Protein AF-A0A538HKW1-F1 (afdb_monomer_lite)

Foldseek 3Di:
DDPPDDPPPLQPPLDAQEFEFWQAFFAAPVRHGPDDGHGAQPTAWFDNSHAFYEHFFHQWQRDDPVRNRSFDKDWDDPPDDAPAKDWDPPDDPVDDITIIHGGGDSVRRVVVLVVLLVLLLVQPFCPVDDDPHSDDSVVSSVLQLQLAAFAAFHNDWDQTPPRRGSQQRGHDDVVSGRDGWDDGRCAIGRGGRHYGDNVCSNVVNGHD

Sequence (208 aa):
MNNACVVIPVEVAGVIGVTATGNTRQTDSNGNPIGGYLKSFYSNVGVGVTQVTAPGGDSIFGRTAEAPNGRVLSTWPPNMPCTRSVQEPVSDPNEPTAVYCYLQGTSMASPHAAGVAALIVSMFGNANSPQNGKMRPDQVKAYMTQTADPQPCPTFFPVGFGGSVYTTIGSGTESGTFAQCQGGPGYNSWYGDGQVDAFNAVTHTAGH

pLDDT: mean 83.59, std 14.37, range [36.06, 97.62]

Radius of gyration: 18.4 Å; chains: 1; bounding box: 54×36×54 Å

Secondary structure (DSSP, 8-state):
----S--TTTTSTT---EEEEEEEEEE-TTS-EEEEEEEPTT----TTT--EEEE---SSS---SS-TT-SEEEEE-TTS--TTEEEPP---TTSPPPEEEEE-SHHHHHHHHHHHHHHHHHHH--TTS-SSSSS-HHHHHHHHHHSSB--PPPS---EEGGGEEHHHHSS--TTSS-----EETTEETTTBT-B--HHHHHHTPPP-

Structure (mmCIF, N/CA/C/O backbone):
data_AF-A0A538HKW1-F1
#
_entry.id   AF-A0A538HKW1-F1
#
loop_
_atom_site.group_PDB
_atom_site.id
_atom_site.type_symbol
_atom_site.label_atom_id
_atom_site.label_alt_id
_atom_site.label_comp_id
_atom_site.label_asym_id
_atom_site.label_entity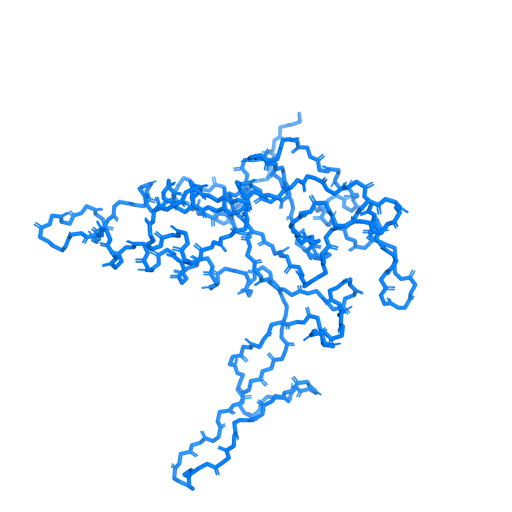_id
_atom_site.label_seq_id
_atom_site.pdbx_PDB_ins_code
_atom_site.Cartn_x
_atom_site.Cartn_y
_atom_site.Cartn_z
_atom_site.occupancy
_atom_site.B_iso_or_equiv
_atom_site.auth_seq_id
_atom_site.auth_comp_id
_atom_site.auth_asym_id
_atom_site.auth_atom_id
_atom_site.pdbx_PDB_model_num
ATOM 1 N N . MET A 1 1 ? -23.680 -9.589 -12.907 1.00 37.94 1 MET A N 1
ATOM 2 C CA . MET A 1 1 ? -22.680 -10.673 -12.964 1.00 37.94 1 MET A CA 1
ATOM 3 C C . MET A 1 1 ? -22.580 -11.228 -11.561 1.00 37.94 1 MET A C 1
ATOM 5 O O . MET A 1 1 ? -22.252 -10.475 -10.655 1.00 37.94 1 MET A O 1
ATOM 9 N N . ASN A 1 2 ? -22.998 -12.473 -11.364 1.00 38.94 2 ASN A N 1
ATOM 10 C CA . ASN A 1 2 ? -23.048 -13.087 -10.041 1.00 38.94 2 ASN A CA 1
ATOM 11 C C . ASN A 1 2 ? -21.647 -13.626 -9.737 1.00 38.94 2 ASN A C 1
ATOM 13 O O . ASN A 1 2 ? -21.122 -14.402 -10.535 1.00 38.94 2 ASN A O 1
ATOM 17 N N . ASN A 1 3 ? -21.032 -13.161 -8.647 1.00 42.62 3 ASN A N 1
ATOM 18 C CA . ASN A 1 3 ? -19.682 -13.553 -8.247 1.00 42.62 3 ASN A CA 1
ATOM 19 C C . ASN A 1 3 ? -19.702 -15.037 -7.831 1.00 42.62 3 ASN A C 1
ATOM 21 O O . ASN A 1 3 ? -20.116 -15.370 -6.725 1.00 42.62 3 ASN A O 1
ATOM 25 N N . ALA A 1 4 ? -19.372 -15.939 -8.761 1.00 49.94 4 ALA A N 1
ATOM 26 C CA . ALA A 1 4 ? -19.461 -17.391 -8.571 1.00 49.94 4 ALA A CA 1
ATOM 27 C C . ALA A 1 4 ? -18.215 -17.994 -7.894 1.00 49.94 4 ALA A C 1
ATOM 29 O O . ALA A 1 4 ? -18.177 -19.198 -7.639 1.00 49.94 4 ALA A O 1
ATOM 30 N N . CYS A 1 5 ? -17.216 -17.167 -7.575 1.00 53.28 5 CYS A N 1
ATOM 31 C CA . CYS A 1 5 ? -16.027 -17.563 -6.833 1.00 53.28 5 CYS A CA 1
ATOM 32 C C . CYS A 1 5 ? -15.808 -16.584 -5.680 1.00 53.28 5 CYS A C 1
ATOM 34 O O . CYS A 1 5 ? -15.524 -15.414 -5.906 1.00 53.28 5 CYS A O 1
ATOM 36 N N . VAL A 1 6 ? -15.955 -17.081 -4.452 1.00 41.84 6 VAL A N 1
ATOM 37 C CA . VAL A 1 6 ? -15.651 -16.323 -3.237 1.00 41.84 6 VAL A CA 1
ATOM 38 C C . VAL A 1 6 ? -14.137 -16.309 -3.033 1.00 41.84 6 VAL A C 1
ATOM 40 O O . VAL A 1 6 ? -13.529 -17.372 -2.887 1.00 41.84 6 VAL A O 1
ATOM 43 N N . VAL A 1 7 ? -13.517 -15.130 -2.995 1.00 48.12 7 VAL A N 1
ATOM 44 C CA . VAL A 1 7 ? -12.084 -14.979 -2.694 1.00 48.12 7 VAL A CA 1
ATOM 45 C C . VAL A 1 7 ? -11.885 -14.944 -1.174 1.00 48.12 7 VAL A C 1
ATOM 47 O O . VAL A 1 7 ? -11.858 -13.896 -0.530 1.00 48.12 7 VAL A O 1
ATOM 50 N N . ILE A 1 8 ? -11.742 -16.123 -0.569 1.00 36.06 8 ILE A N 1
ATOM 51 C CA . ILE A 1 8 ? -11.331 -16.277 0.836 1.00 36.06 8 ILE A CA 1
ATOM 52 C C . ILE A 1 8 ? -9.820 -15.959 0.943 1.00 36.06 8 ILE A C 1
ATOM 54 O O . ILE A 1 8 ? -9.053 -16.476 0.131 1.00 36.06 8 ILE A O 1
ATOM 58 N N . PRO A 1 9 ? -9.341 -15.169 1.930 1.00 49.41 9 PRO A N 1
ATOM 59 C CA . PRO A 1 9 ? -10.071 -14.621 3.077 1.00 49.41 9 PRO A CA 1
ATOM 60 C C . PRO A 1 9 ? -10.628 -13.199 2.886 1.00 49.41 9 PRO A C 1
ATOM 62 O O . PRO A 1 9 ? -11.392 -12.752 3.733 1.00 49.41 9 PRO A O 1
ATOM 65 N N . VAL A 1 10 ? -10.274 -12.477 1.819 1.00 49.47 10 VAL A N 1
ATOM 66 C CA . VAL A 1 10 ? -10.574 -11.033 1.676 1.00 49.47 10 VAL A CA 1
ATOM 67 C C . VAL A 1 10 ? -12.062 -10.696 1.510 1.00 49.47 10 VAL A C 1
ATOM 69 O O . VAL A 1 10 ? -12.450 -9.553 1.729 1.00 49.47 10 VAL A O 1
ATOM 72 N N . GLU A 1 11 ? -12.904 -11.682 1.194 1.00 44.50 11 GLU A N 1
ATOM 73 C CA . GLU A 1 11 ? -14.366 -11.539 1.109 1.00 44.50 11 GLU A CA 1
ATOM 74 C C . GLU A 1 11 ? -15.119 -11.999 2.377 1.00 44.50 11 GLU A C 1
ATOM 76 O O . GLU A 1 11 ? -16.348 -11.938 2.429 1.00 44.50 11 GLU A O 1
ATOM 81 N N . VAL A 1 12 ? -14.409 -12.448 3.422 1.00 53.78 12 VAL A N 1
ATOM 82 C CA . VAL A 1 12 ? -15.015 -12.842 4.706 1.00 53.78 12 VAL A CA 1
ATOM 83 C C . VAL A 1 12 ? -15.216 -11.613 5.595 1.00 53.78 12 VAL A C 1
ATOM 85 O O . VAL A 1 12 ? -14.332 -10.765 5.732 1.00 53.78 12 VAL A O 1
ATOM 88 N N . ALA A 1 13 ? -16.376 -11.527 6.253 1.00 53.75 13 ALA A N 1
ATOM 89 C CA . ALA A 1 13 ? -16.639 -10.488 7.245 1.00 53.75 13 ALA A CA 1
ATOM 90 C C . ALA A 1 13 ? -15.555 -10.491 8.342 1.00 53.75 13 ALA A C 1
ATOM 92 O O . ALA A 1 13 ? -15.269 -11.526 8.941 1.00 53.75 13 ALA A O 1
ATOM 93 N N . GLY A 1 14 ? -14.952 -9.327 8.599 1.00 63.16 14 GLY A N 1
ATOM 94 C CA . GLY A 1 14 ? -13.865 -9.162 9.572 1.00 63.16 14 GLY A CA 1
ATOM 95 C C . GLY A 1 14 ? -12.449 -9.170 8.982 1.00 63.16 14 GLY A C 1
ATOM 96 O O . GLY A 1 14 ? -11.495 -8.977 9.732 1.00 63.16 14 GLY A O 1
ATOM 97 N N . VAL A 1 15 ? -12.293 -9.335 7.663 1.00 81.19 15 VAL A N 1
ATOM 98 C CA . VAL A 1 15 ? -10.998 -9.204 6.977 1.00 81.19 15 VAL A CA 1
ATOM 99 C C . VAL A 1 15 ? -10.856 -7.815 6.351 1.00 81.19 15 VAL A C 1
ATOM 101 O O . VAL A 1 15 ? -11.817 -7.227 5.852 1.00 81.19 15 VAL A O 1
ATOM 104 N N . ILE A 1 16 ? -9.638 -7.276 6.411 1.00 86.31 16 ILE A N 1
ATOM 105 C CA . ILE A 1 16 ? -9.236 -6.071 5.686 1.00 86.31 16 ILE A CA 1
ATOM 106 C C . ILE A 1 16 ? -8.445 -6.538 4.462 1.00 86.31 16 ILE A C 1
ATOM 108 O O . ILE A 1 16 ? -7.325 -7.028 4.580 1.00 86.31 16 ILE A O 1
ATOM 112 N N . GLY A 1 17 ? -9.054 -6.425 3.292 1.00 89.56 17 GLY A N 1
ATOM 113 C CA . GLY A 1 17 ? -8.440 -6.610 1.991 1.00 89.56 17 GLY A CA 1
ATOM 114 C C . GLY A 1 17 ? -7.493 -5.459 1.677 1.00 89.56 17 GLY A C 1
ATOM 115 O O . GLY A 1 17 ? -7.894 -4.292 1.608 1.00 89.56 17 GLY A O 1
ATOM 116 N N . VAL A 1 18 ? -6.224 -5.820 1.496 1.00 92.44 18 VAL A N 1
ATOM 117 C CA . VAL A 1 18 ? -5.120 -4.893 1.256 1.00 92.44 18 VAL A CA 1
ATOM 118 C C . VAL A 1 18 ? -4.601 -5.100 -0.154 1.00 92.44 18 VAL A C 1
ATOM 120 O O . VAL A 1 18 ? -4.220 -6.205 -0.546 1.00 92.44 18 VAL A O 1
ATOM 123 N N . THR A 1 19 ? -4.560 -4.015 -0.911 1.00 92.88 19 THR A N 1
ATOM 124 C CA . THR A 1 19 ? -3.924 -3.995 -2.225 1.00 92.88 19 THR A CA 1
ATOM 125 C C . THR A 1 19 ? -2.538 -3.362 -2.177 1.00 92.88 19 THR A C 1
ATOM 127 O O . THR A 1 19 ? -2.152 -2.778 -1.166 1.00 92.88 19 THR A O 1
ATOM 130 N N . ALA A 1 20 ? -1.758 -3.530 -3.248 1.00 93.44 20 ALA A N 1
ATOM 131 C CA . ALA A 1 20 ? -0.387 -3.036 -3.307 1.00 93.44 20 ALA A CA 1
ATOM 132 C C . ALA A 1 20 ? -0.233 -1.819 -4.228 1.00 93.44 20 ALA A C 1
ATOM 134 O O . ALA A 1 20 ? -0.715 -1.823 -5.365 1.00 93.44 20 ALA A O 1
ATOM 135 N N . THR A 1 21 ? 0.516 -0.826 -3.748 1.00 93.94 21 THR A N 1
ATOM 136 C CA . THR A 1 21 ? 1.059 0.299 -4.524 1.00 93.94 21 THR A CA 1
ATOM 137 C C . THR A 1 21 ? 2.572 0.184 -4.717 1.00 93.94 21 THR A C 1
ATOM 139 O O . THR A 1 21 ? 3.293 -0.397 -3.894 1.00 93.94 21 THR A O 1
ATOM 142 N N . GLY A 1 22 ? 3.054 0.742 -5.830 1.00 92.50 22 GLY A N 1
ATOM 143 C CA . GLY A 1 22 ? 4.472 0.993 -6.081 1.00 92.50 22 GLY A CA 1
ATOM 144 C C . GLY A 1 22 ? 4.911 2.373 -5.579 1.00 92.50 22 GLY A C 1
ATOM 145 O O . GLY A 1 22 ? 4.139 3.091 -4.954 1.00 92.50 22 GLY A O 1
ATOM 146 N N . ASN A 1 23 ? 6.153 2.762 -5.882 1.00 92.06 23 ASN A N 1
ATOM 147 C CA . ASN A 1 23 ? 6.704 4.065 -5.475 1.00 92.06 23 ASN A CA 1
ATOM 148 C C . ASN A 1 23 ? 6.399 5.211 -6.460 1.00 92.06 23 ASN A C 1
ATOM 150 O O . ASN A 1 23 ? 6.638 6.379 -6.165 1.00 92.06 23 ASN A O 1
ATOM 154 N N . THR A 1 24 ? 5.895 4.902 -7.653 1.00 90.94 24 THR A N 1
ATOM 155 C CA . THR A 1 24 ? 5.669 5.918 -8.687 1.00 90.94 24 THR A CA 1
ATOM 156 C C . THR A 1 24 ? 4.408 6.708 -8.399 1.00 90.94 24 THR A C 1
ATOM 158 O O . THR A 1 24 ? 3.331 6.131 -8.250 1.00 90.94 24 THR A O 1
ATOM 161 N N . ARG A 1 25 ? 4.541 8.034 -8.344 1.00 92.06 25 ARG A N 1
ATOM 162 C CA . ARG A 1 25 ? 3.410 8.950 -8.174 1.00 92.06 25 ARG A CA 1
ATOM 163 C C . ARG A 1 25 ? 2.516 8.946 -9.406 1.00 92.06 25 ARG A C 1
ATOM 165 O O . ARG A 1 25 ? 3.008 8.874 -10.531 1.00 92.06 25 ARG A O 1
ATOM 172 N N . GLN A 1 26 ? 1.210 9.048 -9.185 1.00 91.38 26 GLN A N 1
ATOM 173 C CA . GLN A 1 26 ? 0.273 9.232 -10.287 1.00 91.38 26 GLN A CA 1
ATOM 174 C C . GLN A 1 26 ? 0.423 10.638 -10.873 1.00 91.38 26 GLN A C 1
ATOM 176 O O . GLN A 1 26 ? 0.576 11.612 -10.128 1.00 91.38 26 GLN A O 1
ATOM 181 N N . THR A 1 27 ? 0.336 10.745 -12.196 1.00 90.94 27 THR A N 1
ATOM 182 C CA . THR A 1 27 ? 0.359 12.023 -12.911 1.00 90.94 27 THR A CA 1
ATOM 183 C C . THR A 1 27 ? -0.834 12.148 -13.850 1.00 90.94 27 THR A C 1
ATOM 185 O O . THR A 1 27 ? -1.468 11.149 -14.179 1.00 90.94 27 THR A O 1
ATOM 188 N N . ASP A 1 28 ? -1.125 13.363 -14.305 1.00 89.12 28 ASP A N 1
ATOM 189 C CA . ASP A 1 28 ? -1.949 13.601 -15.488 1.00 89.12 28 ASP A CA 1
ATOM 190 C C . ASP A 1 28 ? -1.139 13.352 -16.781 1.00 89.12 28 ASP A C 1
ATOM 192 O O . ASP A 1 28 ? 0.042 12.981 -16.746 1.00 89.12 28 ASP A O 1
ATOM 196 N N . SER A 1 29 ? -1.764 13.575 -17.942 1.00 86.00 29 SER A N 1
ATOM 197 C CA . SER A 1 29 ? -1.122 13.435 -19.258 1.00 86.00 29 SER A CA 1
ATOM 198 C C . SER A 1 29 ? 0.027 14.416 -19.512 1.00 86.00 29 SER A C 1
ATOM 200 O O . SER A 1 29 ? 0.787 14.227 -20.458 1.00 86.00 29 SER A O 1
ATOM 202 N N . ASN A 1 30 ? 0.142 15.470 -18.704 1.00 86.81 30 ASN A N 1
ATOM 203 C CA . ASN A 1 30 ? 1.179 16.493 -18.801 1.00 86.81 30 ASN A CA 1
ATOM 204 C C . ASN A 1 30 ? 2.319 16.248 -17.796 1.00 86.81 30 ASN A C 1
ATOM 206 O O . ASN A 1 30 ? 3.271 17.024 -17.754 1.00 86.81 30 ASN A O 1
ATOM 210 N N . GLY A 1 31 ? 2.233 15.182 -16.993 1.00 86.06 31 GLY A N 1
ATOM 211 C CA . GLY A 1 31 ? 3.215 14.849 -15.965 1.00 86.06 31 GLY A CA 1
ATOM 212 C C . GLY A 1 31 ? 3.004 15.568 -14.629 1.00 86.06 31 GLY A C 1
ATOM 213 O O . GLY A 1 31 ? 3.857 15.450 -13.750 1.00 86.06 31 GLY A O 1
ATOM 214 N N . ASN A 1 32 ? 1.891 16.283 -14.431 1.00 90.56 32 ASN A N 1
ATOM 215 C CA . ASN A 1 32 ? 1.600 16.916 -13.144 1.00 90.56 32 ASN A CA 1
ATOM 216 C C . ASN A 1 32 ? 1.105 15.869 -12.140 1.00 90.56 32 ASN A C 1
ATOM 218 O O . ASN A 1 32 ? 0.224 15.085 -12.497 1.00 90.56 32 ASN A O 1
ATOM 222 N N . PRO A 1 33 ? 1.596 15.849 -10.888 1.00 90.12 33 PRO A N 1
ATOM 223 C CA . PRO A 1 33 ? 1.102 14.924 -9.874 1.00 90.12 33 PRO A CA 1
ATOM 224 C C . PRO A 1 33 ? -0.391 15.128 -9.588 1.00 90.12 33 PRO A C 1
ATOM 226 O O . PRO A 1 33 ? -0.818 16.251 -9.329 1.00 90.12 33 PRO A O 1
ATOM 229 N N . ILE A 1 34 ? -1.168 14.042 -9.573 1.00 88.81 34 ILE A N 1
ATOM 230 C CA . ILE A 1 34 ? -2.618 14.075 -9.275 1.00 88.81 34 ILE A CA 1
ATOM 231 C C . ILE A 1 34 ? -2.973 13.479 -7.906 1.00 88.81 34 ILE A C 1
ATOM 233 O O . ILE A 1 34 ? -4.145 13.364 -7.565 1.00 88.81 34 ILE A O 1
ATOM 237 N N . GLY A 1 35 ? -1.958 13.130 -7.114 1.00 86.31 35 GLY A N 1
ATOM 238 C CA . GLY A 1 35 ? -2.115 12.514 -5.798 1.00 86.31 35 GLY A CA 1
ATOM 239 C C . GLY A 1 35 ? -1.953 10.994 -5.830 1.00 86.31 35 GLY A C 1
ATOM 240 O O . GLY A 1 35 ? -2.194 10.335 -6.839 1.00 86.31 35 GLY A O 1
ATOM 241 N N . GLY A 1 36 ? -1.501 10.441 -4.707 1.00 90.38 36 GLY A N 1
ATOM 242 C CA . GLY A 1 36 ? -1.315 9.003 -4.542 1.00 90.38 36 GLY A CA 1
ATOM 243 C C . GLY A 1 36 ? -0.207 8.371 -5.394 1.00 90.38 36 GLY A C 1
ATOM 244 O O . GLY A 1 36 ? 0.648 9.038 -5.989 1.00 90.38 36 GLY A O 1
ATOM 245 N N . TYR A 1 37 ? -0.237 7.040 -5.431 1.00 92.62 37 TYR A N 1
ATOM 246 C CA . TYR A 1 37 ? 0.757 6.191 -6.077 1.00 92.62 37 TYR A CA 1
ATOM 247 C C . TYR A 1 37 ? 0.093 5.239 -7.072 1.00 92.62 37 TYR A C 1
ATOM 249 O O . TYR A 1 37 ? -1.063 4.834 -6.926 1.00 92.62 37 TYR A O 1
ATOM 257 N N . LEU A 1 38 ? 0.822 4.866 -8.119 1.00 90.88 38 LEU A N 1
ATOM 258 C CA . LEU A 1 38 ? 0.350 3.860 -9.056 1.00 90.88 38 LEU A CA 1
ATOM 259 C C . LEU A 1 38 ? 0.236 2.514 -8.347 1.00 90.88 38 LEU A C 1
ATOM 261 O O . LEU A 1 38 ? 1.124 2.082 -7.604 1.00 90.88 38 LEU A O 1
ATOM 265 N N . LYS A 1 39 ? -0.879 1.840 -8.608 1.00 90.31 39 LYS A N 1
ATOM 266 C CA . LYS A 1 39 ? -1.104 0.476 -8.155 1.00 90.31 39 LYS A CA 1
ATOM 267 C C . LYS A 1 39 ? -0.022 -0.441 -8.733 1.00 90.31 39 LYS A C 1
ATOM 269 O O . LYS A 1 39 ? 0.432 -0.240 -9.861 1.00 90.31 39 LYS A O 1
ATOM 274 N N . SER A 1 40 ? 0.403 -1.442 -7.976 1.00 89.94 40 SER A N 1
ATOM 275 C CA . SER A 1 40 ? 1.383 -2.404 -8.469 1.00 89.94 40 SER A CA 1
ATOM 276 C C . SER A 1 40 ? 0.776 -3.300 -9.550 1.00 89.94 40 SER A C 1
ATOM 278 O O . SER A 1 40 ? -0.347 -3.775 -9.385 1.00 89.94 40 SER A O 1
ATOM 280 N N . PHE A 1 41 ? 1.521 -3.598 -10.619 1.00 85.69 41 PHE A N 1
ATOM 281 C CA . PHE A 1 41 ? 0.997 -4.324 -11.790 1.00 85.69 41 PHE A CA 1
ATOM 282 C C . PHE A 1 41 ? 0.357 -5.688 -11.469 1.00 85.69 41 PHE A C 1
ATOM 284 O O . PHE A 1 41 ? -0.628 -6.075 -12.090 1.00 85.69 41 PHE A O 1
ATOM 291 N N . TYR A 1 42 ? 0.892 -6.399 -10.474 1.00 84.12 42 TYR A N 1
ATOM 292 C CA . TYR A 1 42 ? 0.413 -7.715 -10.033 1.00 84.12 42 TYR A CA 1
ATOM 293 C C . TYR A 1 42 ? -0.769 -7.641 -9.058 1.00 84.12 42 TYR A C 1
ATOM 295 O O . TYR A 1 42 ? -1.302 -8.675 -8.668 1.00 84.12 42 TYR A O 1
ATOM 303 N N . SER A 1 43 ? -1.107 -6.454 -8.549 1.00 84.38 43 SER A N 1
ATOM 304 C CA . SER A 1 43 ? -2.110 -6.329 -7.500 1.00 84.38 43 SER A CA 1
ATOM 305 C C . SER A 1 43 ? -3.504 -6.493 -8.087 1.00 84.38 43 SER A C 1
ATOM 307 O O . SER A 1 43 ? -3.904 -5.735 -8.969 1.00 84.38 43 SER A O 1
ATOM 309 N N . ASN A 1 44 ? -4.284 -7.388 -7.487 1.00 77.12 44 ASN A N 1
ATOM 310 C CA . ASN A 1 44 ? -5.700 -7.540 -7.804 1.00 77.12 44 ASN A CA 1
ATOM 311 C C . ASN A 1 44 ? -6.488 -6.258 -7.472 1.00 77.12 44 ASN A C 1
ATOM 313 O O . ASN A 1 44 ? -6.043 -5.413 -6.680 1.00 77.12 44 ASN A O 1
ATOM 317 N N . VAL A 1 45 ? -7.663 -6.133 -8.088 1.00 75.75 45 VAL A N 1
ATOM 318 C CA . VAL A 1 45 ? -8.633 -5.044 -7.899 1.00 75.75 45 VAL A CA 1
ATOM 319 C C . VAL A 1 45 ? -10.009 -5.615 -7.567 1.00 75.75 45 VAL A C 1
ATOM 321 O O . VAL A 1 45 ? -10.302 -6.765 -7.889 1.00 75.75 45 VAL A O 1
ATOM 324 N N . GLY A 1 46 ? -10.881 -4.789 -6.996 1.00 63.50 46 GLY A N 1
ATOM 325 C CA . GLY A 1 46 ? -12.301 -5.097 -6.887 1.00 63.50 46 GLY A CA 1
ATOM 326 C C . GLY A 1 46 ? -13.025 -4.184 -5.902 1.00 63.50 46 GLY A C 1
ATOM 327 O O . GLY A 1 46 ? -12.536 -3.917 -4.801 1.00 63.50 46 GLY A O 1
ATOM 328 N N . VAL A 1 47 ? -14.212 -3.721 -6.302 1.00 57.94 47 VAL A N 1
ATOM 329 C CA . VAL A 1 47 ? -15.132 -2.969 -5.433 1.00 57.94 47 VAL A CA 1
ATOM 330 C C . VAL A 1 47 ? -15.667 -3.913 -4.357 1.00 57.94 47 VAL A C 1
ATOM 332 O O . VAL A 1 47 ? -16.133 -5.003 -4.675 1.00 57.94 47 VAL A O 1
ATOM 335 N N . GLY A 1 48 ? -15.599 -3.513 -3.086 1.00 58.34 48 GLY A N 1
ATOM 336 C CA . GLY A 1 48 ? -16.109 -4.304 -1.959 1.00 58.34 48 GLY A CA 1
ATOM 337 C C . GLY A 1 48 ? -15.131 -5.339 -1.387 1.00 58.34 48 GLY A C 1
ATOM 338 O O . GLY A 1 48 ? -15.314 -5.754 -0.246 1.00 58.34 48 GLY A O 1
ATOM 339 N N . VAL A 1 49 ? -14.064 -5.688 -2.116 1.00 69.25 49 VAL A N 1
ATOM 340 C CA . VAL A 1 49 ? -12.989 -6.592 -1.643 1.00 69.25 49 VAL A CA 1
ATOM 341 C C . VAL A 1 49 ? -11.707 -5.851 -1.269 1.00 69.25 49 VAL A C 1
ATOM 343 O O . VAL A 1 49 ? -10.903 -6.358 -0.495 1.00 69.25 49 VAL A O 1
ATOM 346 N N . THR A 1 50 ? -11.522 -4.637 -1.794 1.00 81.56 50 THR A N 1
ATOM 347 C CA . THR A 1 50 ? -10.426 -3.743 -1.407 1.00 81.56 50 THR A CA 1
ATOM 348 C C . THR A 1 50 ? -10.936 -2.752 -0.369 1.00 81.56 50 THR A C 1
ATOM 350 O O . THR A 1 50 ? -11.886 -2.011 -0.640 1.00 81.56 50 THR A O 1
ATOM 353 N N . GLN A 1 51 ? -10.322 -2.737 0.814 1.00 90.69 51 GLN A N 1
ATOM 354 C CA . GLN A 1 51 ? -10.592 -1.728 1.841 1.00 90.69 51 GLN A CA 1
ATOM 355 C C . GLN A 1 51 ? -9.504 -0.662 1.876 1.00 90.69 51 GLN A C 1
ATOM 357 O O . GLN A 1 51 ? -9.822 0.512 1.962 1.00 90.69 51 GLN A O 1
ATOM 362 N N . VAL A 1 52 ? -8.234 -1.048 1.764 1.00 94.25 52 VAL A N 1
ATOM 363 C CA . VAL A 1 52 ? -7.110 -0.102 1.743 1.00 94.25 52 VAL A CA 1
ATOM 364 C C . VAL A 1 52 ? -6.028 -0.568 0.774 1.00 94.25 52 VAL A C 1
ATOM 366 O O . VAL A 1 52 ? -5.988 -1.730 0.351 1.00 94.25 52 VAL A O 1
ATOM 369 N N . THR A 1 53 ? -5.108 0.327 0.441 1.00 95.31 53 THR A N 1
ATOM 370 C CA . THR A 1 53 ? -3.840 -0.011 -0.205 1.00 95.31 53 THR A CA 1
ATOM 371 C C . THR A 1 53 ? -2.675 0.235 0.745 1.00 95.31 53 THR A C 1
ATOM 373 O O . THR A 1 53 ? -2.754 1.035 1.676 1.00 95.31 53 THR A O 1
ATOM 376 N N . ALA A 1 54 ? -1.565 -0.450 0.517 1.00 96.62 54 ALA A N 1
ATOM 377 C CA . ALA A 1 54 ? -0.323 -0.199 1.228 1.00 96.62 54 ALA A CA 1
ATOM 378 C C . ALA A 1 54 ? 0.884 -0.425 0.304 1.00 96.62 54 ALA A C 1
ATOM 380 O O . ALA A 1 54 ? 0.749 -1.085 -0.734 1.00 96.62 54 ALA A O 1
ATOM 381 N N . PRO A 1 55 ? 2.076 0.083 0.667 1.00 96.19 55 PRO A N 1
ATOM 382 C CA . PRO A 1 55 ? 3.279 -0.124 -0.128 1.00 96.19 55 PRO A CA 1
ATOM 383 C C . PRO A 1 55 ? 3.602 -1.617 -0.280 1.00 96.19 55 PRO A C 1
ATOM 385 O O . PRO A 1 55 ? 3.952 -2.302 0.679 1.00 96.19 55 PRO A O 1
ATOM 388 N N . GLY A 1 56 ? 3.487 -2.134 -1.502 1.00 94.50 56 GLY A N 1
ATOM 389 C CA . GLY A 1 56 ? 3.864 -3.510 -1.844 1.00 94.50 56 GLY A CA 1
ATOM 390 C C . GLY A 1 56 ? 5.007 -3.579 -2.851 1.00 94.50 56 GLY A C 1
ATOM 391 O O . GLY A 1 56 ? 5.557 -4.652 -3.081 1.00 94.50 56 GLY A O 1
ATOM 392 N N . GLY A 1 57 ? 5.385 -2.447 -3.449 1.00 93.75 57 GLY A N 1
ATOM 393 C CA . GLY A 1 57 ? 6.451 -2.348 -4.438 1.00 93.75 57 GLY A CA 1
ATOM 394 C C . GLY A 1 57 ? 6.003 -2.751 -5.841 1.00 93.75 57 GLY A C 1
ATOM 395 O O . GLY A 1 57 ? 5.061 -3.517 -6.032 1.00 93.75 57 GLY A O 1
ATOM 396 N N . ASP A 1 58 ? 6.689 -2.233 -6.847 1.00 91.94 58 ASP A N 1
ATOM 397 C CA . ASP A 1 58 ? 6.492 -2.513 -8.260 1.00 91.94 58 ASP A CA 1
ATOM 398 C C . ASP A 1 58 ? 7.832 -2.359 -8.997 1.00 91.94 58 ASP A C 1
ATOM 400 O O . ASP A 1 58 ? 8.454 -1.302 -9.012 1.00 91.94 58 ASP A O 1
ATOM 404 N N . SER A 1 59 ? 8.291 -3.426 -9.639 1.00 90.56 59 SER A N 1
ATOM 405 C CA . SER A 1 59 ? 9.582 -3.422 -10.331 1.00 90.56 59 SER A CA 1
ATOM 406 C C . SER A 1 59 ? 9.556 -3.038 -11.796 1.00 90.56 59 SER A C 1
ATOM 408 O O . SER A 1 59 ? 10.627 -2.978 -12.409 1.00 90.56 59 SER A O 1
ATOM 410 N N . ILE A 1 60 ? 8.368 -2.832 -12.350 1.00 87.38 60 ILE A N 1
ATOM 411 C CA . ILE A 1 60 ? 8.164 -2.482 -13.747 1.00 87.38 60 ILE A CA 1
ATOM 412 C C . ILE A 1 60 ? 7.793 -1.007 -13.843 1.00 87.38 60 ILE A C 1
ATOM 414 O O . ILE A 1 60 ? 8.448 -0.265 -14.570 1.00 87.38 60 ILE A O 1
ATOM 418 N N . PHE A 1 61 ? 6.809 -0.574 -13.062 1.00 88.00 61 PHE A N 1
ATOM 419 C CA . PHE A 1 61 ? 6.300 0.794 -13.050 1.00 88.00 61 PHE A CA 1
ATOM 420 C C . PHE A 1 61 ? 6.707 1.581 -11.817 1.00 88.00 61 PHE A C 1
ATOM 422 O O . PHE A 1 61 ? 6.562 2.792 -11.840 1.00 88.00 61 PHE A O 1
ATOM 429 N N . GLY A 1 62 ? 7.206 0.935 -10.758 1.00 87.12 62 GLY A N 1
ATOM 430 C CA . GLY A 1 62 ? 7.557 1.583 -9.487 1.00 87.12 62 GLY A CA 1
ATOM 431 C C . GLY A 1 62 ? 9.016 2.015 -9.347 1.00 87.12 62 GLY A C 1
ATOM 432 O O . GLY A 1 62 ? 9.407 2.421 -8.256 1.00 87.12 62 GLY A O 1
ATOM 433 N N . ARG A 1 63 ? 9.844 1.889 -10.394 1.00 89.94 63 ARG A N 1
ATOM 434 C CA . ARG A 1 63 ? 11.248 2.322 -10.338 1.00 89.94 63 ARG A CA 1
ATOM 435 C C . ARG A 1 63 ? 11.344 3.831 -10.521 1.00 89.94 63 ARG A C 1
ATOM 437 O O . ARG A 1 63 ? 10.991 4.344 -11.578 1.00 89.94 63 ARG A O 1
ATOM 444 N N . THR A 1 64 ? 11.884 4.510 -9.519 1.00 88.81 64 THR A N 1
ATOM 445 C CA . THR A 1 64 ? 12.175 5.951 -9.547 1.00 88.81 64 THR A CA 1
ATOM 446 C C . THR A 1 64 ? 13.626 6.194 -9.128 1.00 88.81 64 THR A C 1
ATOM 448 O O . THR A 1 64 ? 14.339 5.243 -8.792 1.00 88.81 64 THR A O 1
ATOM 451 N N . ALA A 1 65 ? 14.084 7.449 -9.136 1.00 87.94 65 ALA A N 1
ATOM 452 C CA . ALA A 1 65 ? 15.414 7.791 -8.628 1.00 87.94 65 ALA A CA 1
ATOM 453 C C . ALA A 1 65 ? 15.560 7.453 -7.129 1.00 87.94 65 ALA A C 1
ATOM 455 O O . ALA A 1 65 ? 16.617 7.008 -6.690 1.00 87.94 65 ALA A O 1
ATOM 456 N N . GLU A 1 66 ? 14.476 7.595 -6.367 1.00 86.62 66 GLU A N 1
ATOM 457 C CA . GLU A 1 66 ? 14.391 7.325 -4.928 1.00 86.62 66 GLU A CA 1
ATOM 458 C C . GLU A 1 66 ? 14.214 5.831 -4.627 1.00 86.62 66 GLU A C 1
ATOM 460 O O . GLU A 1 66 ? 14.662 5.346 -3.591 1.00 86.62 66 GLU A O 1
ATOM 465 N N . ALA A 1 67 ? 13.598 5.079 -5.546 1.00 88.12 67 ALA A N 1
ATOM 466 C CA . ALA A 1 67 ? 13.440 3.632 -5.448 1.00 88.12 67 ALA A CA 1
ATOM 467 C C . ALA A 1 67 ? 13.976 2.925 -6.707 1.00 88.12 67 ALA A C 1
ATOM 469 O O . ALA A 1 67 ? 13.186 2.421 -7.512 1.00 88.12 67 ALA A O 1
ATOM 470 N N . PRO A 1 68 ? 15.307 2.793 -6.878 1.00 89.12 68 PRO A N 1
ATOM 471 C CA . PRO A 1 68 ? 15.895 2.192 -8.082 1.00 89.12 68 PRO A CA 1
ATOM 472 C C . PRO A 1 68 ? 15.468 0.736 -8.322 1.00 89.12 68 PRO A C 1
ATOM 474 O O . PRO A 1 68 ? 15.382 0.273 -9.460 1.00 89.12 68 PRO A O 1
ATOM 477 N N . ASN A 1 69 ? 15.166 0.003 -7.243 1.00 90.44 69 ASN A N 1
ATOM 478 C CA . ASN A 1 69 ? 14.633 -1.360 -7.312 1.00 90.44 69 ASN A CA 1
ATOM 479 C C . ASN A 1 69 ? 13.105 -1.406 -7.485 1.00 90.44 69 ASN A C 1
ATOM 481 O O . ASN A 1 69 ? 12.580 -2.459 -7.854 1.00 90.44 69 ASN A O 1
ATOM 485 N N . GLY A 1 70 ? 12.407 -0.305 -7.185 1.00 91.19 70 GLY A N 1
ATOM 486 C CA . GLY A 1 70 ? 10.946 -0.173 -7.150 1.00 91.19 70 GLY A CA 1
ATOM 487 C C . GLY A 1 70 ? 10.236 -1.058 -6.121 1.00 91.19 70 GLY A C 1
ATOM 488 O O . GLY A 1 70 ? 9.016 -1.105 -6.072 1.00 91.19 70 GLY A O 1
ATOM 489 N N . ARG A 1 71 ? 10.987 -1.791 -5.300 1.00 94.38 71 ARG A N 1
ATOM 490 C CA . ARG A 1 71 ? 10.527 -2.869 -4.415 1.00 94.38 71 ARG A CA 1
ATOM 491 C C . ARG A 1 71 ? 10.719 -2.505 -2.945 1.00 94.38 71 ARG A C 1
ATOM 493 O O . ARG A 1 71 ? 11.479 -1.594 -2.638 1.00 94.38 71 ARG A O 1
ATOM 500 N N . VAL A 1 72 ? 10.084 -3.260 -2.052 1.00 93.25 72 VAL A N 1
ATOM 501 C CA . VAL A 1 72 ? 10.193 -3.092 -0.594 1.00 93.25 72 VAL A CA 1
ATOM 502 C C . VAL A 1 72 ? 11.246 -4.054 -0.041 1.00 93.25 72 VAL A C 1
ATOM 504 O O . VAL A 1 72 ? 11.321 -5.197 -0.486 1.00 93.25 72 VAL A O 1
ATOM 507 N N . LEU A 1 73 ? 12.057 -3.628 0.930 1.00 92.31 73 LEU A N 1
ATOM 508 C CA . LEU A 1 73 ? 12.950 -4.534 1.661 1.00 92.31 73 LEU A CA 1
ATOM 509 C C . LEU A 1 73 ? 12.170 -5.396 2.658 1.00 92.31 73 LEU A C 1
ATOM 511 O O . LEU A 1 73 ? 11.337 -4.902 3.410 1.00 92.31 73 LEU A O 1
ATOM 515 N N . SER A 1 74 ? 12.485 -6.685 2.697 1.00 90.94 74 SER A N 1
ATOM 516 C CA . SER A 1 74 ? 11.975 -7.611 3.707 1.00 90.94 74 SER A CA 1
ATOM 517 C C . SER A 1 74 ? 13.102 -8.498 4.215 1.00 90.94 74 SER A C 1
ATOM 519 O O . SER A 1 74 ? 14.085 -8.710 3.500 1.00 90.94 74 SER A O 1
ATOM 521 N N . THR A 1 75 ? 12.968 -8.999 5.441 1.00 90.19 75 THR A N 1
ATOM 522 C CA . THR A 1 75 ? 13.915 -9.956 6.018 1.00 90.19 75 THR A CA 1
ATOM 523 C C . THR A 1 75 ? 14.002 -11.198 5.137 1.00 90.19 75 THR A C 1
ATOM 525 O O . THR A 1 75 ? 13.008 -11.675 4.585 1.00 90.19 75 THR A O 1
ATOM 528 N N . TRP A 1 76 ? 15.217 -11.701 4.955 1.00 91.50 76 TRP A N 1
ATOM 529 C CA . TRP A 1 76 ? 15.504 -12.774 4.018 1.00 91.50 76 TRP A CA 1
ATOM 530 C C . TRP A 1 76 ? 16.470 -13.788 4.634 1.00 91.50 76 TRP A C 1
ATOM 532 O O . TRP A 1 76 ? 17.439 -13.384 5.278 1.00 91.50 76 TRP A O 1
ATOM 542 N N . PRO A 1 77 ? 16.255 -15.102 4.440 1.00 89.00 77 PRO A N 1
ATOM 543 C CA . PRO A 1 77 ? 17.176 -16.103 4.961 1.00 89.00 77 PRO A CA 1
ATOM 544 C C . PRO A 1 77 ? 18.578 -15.936 4.349 1.00 89.00 77 PRO A C 1
ATOM 546 O O . PRO A 1 77 ? 18.698 -15.914 3.120 1.00 89.00 77 PRO A O 1
ATOM 549 N N . PRO A 1 78 ? 19.649 -15.869 5.160 1.00 85.12 78 PRO A N 1
ATOM 550 C CA . PRO A 1 78 ? 21.005 -15.606 4.667 1.00 85.12 78 PRO A CA 1
ATOM 551 C C . PRO A 1 78 ? 21.539 -16.712 3.749 1.00 85.12 78 PRO A C 1
ATOM 553 O O . PRO A 1 78 ? 22.393 -16.470 2.902 1.00 85.12 78 PRO A O 1
ATOM 556 N N . ASN A 1 79 ? 21.020 -17.931 3.893 1.00 86.00 79 ASN A N 1
ATOM 557 C CA . ASN A 1 79 ? 21.381 -19.093 3.089 1.00 86.00 79 ASN A CA 1
ATOM 558 C C . ASN A 1 79 ? 20.598 -19.204 1.767 1.00 86.00 79 ASN A C 1
ATOM 560 O O . ASN A 1 79 ? 20.878 -20.110 0.983 1.00 86.00 79 ASN A O 1
ATOM 564 N N . MET A 1 80 ? 19.622 -18.325 1.507 1.00 89.00 80 MET A N 1
ATOM 565 C CA . MET A 1 80 ? 1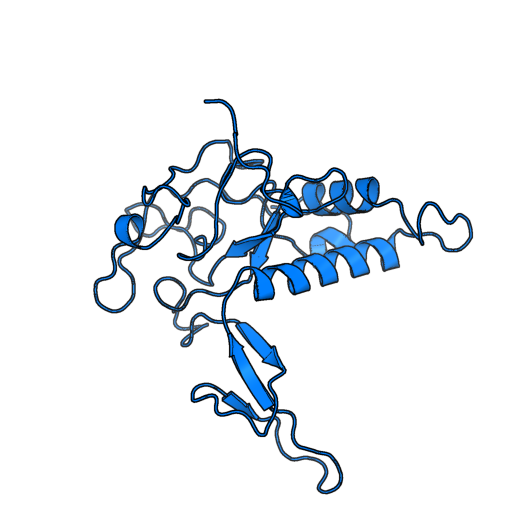8.875 -18.312 0.247 1.00 89.00 80 MET A CA 1
ATOM 566 C C . MET A 1 80 ? 19.395 -17.228 -0.703 1.00 89.00 80 MET A C 1
ATOM 568 O O . MET A 1 80 ? 19.501 -16.066 -0.308 1.00 89.00 80 MET A O 1
ATOM 572 N N . PRO A 1 81 ? 19.652 -17.550 -1.985 1.00 89.56 81 PRO A N 1
ATOM 573 C CA . PRO A 1 81 ? 20.157 -16.570 -2.933 1.00 89.56 81 PRO A CA 1
ATOM 574 C C . PRO A 1 81 ? 19.112 -15.485 -3.215 1.00 89.56 81 PRO A C 1
ATOM 576 O O . PRO A 1 81 ? 17.983 -15.765 -3.615 1.00 89.56 81 PRO A O 1
ATOM 579 N N . CYS A 1 82 ? 19.520 -14.228 -3.068 1.00 91.25 82 CYS A N 1
ATOM 580 C CA . CYS A 1 82 ? 18.777 -13.067 -3.538 1.00 91.25 82 CYS A CA 1
ATOM 581 C C . CYS A 1 82 ? 19.761 -12.089 -4.188 1.00 91.25 82 CYS A C 1
ATOM 583 O O . CYS A 1 82 ? 20.572 -11.464 -3.520 1.00 91.25 82 CYS A O 1
ATOM 585 N N . THR A 1 83 ? 19.677 -11.916 -5.508 1.00 90.50 83 THR A N 1
ATOM 586 C CA . THR A 1 83 ? 20.597 -11.051 -6.283 1.00 90.50 83 THR A CA 1
ATOM 587 C C . THR A 1 83 ? 20.434 -9.553 -6.011 1.00 90.50 83 THR A C 1
ATOM 589 O O . THR A 1 83 ? 21.170 -8.728 -6.538 1.00 90.50 83 THR A O 1
ATOM 592 N N . ARG A 1 84 ? 19.443 -9.198 -5.199 1.00 92.19 84 ARG A N 1
ATOM 593 C CA . ARG A 1 84 ? 19.046 -7.840 -4.816 1.00 92.19 84 ARG A CA 1
ATOM 594 C C . ARG A 1 84 ? 18.989 -7.727 -3.290 1.00 92.19 84 ARG A C 1
ATOM 596 O O . ARG A 1 84 ? 18.077 -7.107 -2.744 1.00 92.19 84 ARG A O 1
ATOM 603 N N . SER A 1 85 ? 19.883 -8.435 -2.607 1.00 92.19 85 SER A N 1
ATOM 604 C CA . SER A 1 85 ? 19.959 -8.411 -1.156 1.00 92.19 85 SER A CA 1
ATOM 605 C C . SER A 1 85 ? 20.749 -7.208 -0.656 1.00 92.19 85 SER A C 1
ATOM 607 O O . SER A 1 85 ? 21.703 -6.774 -1.298 1.00 92.19 85 SER A O 1
ATOM 609 N N . VAL A 1 86 ? 20.387 -6.725 0.524 1.00 91.75 86 VAL A N 1
ATOM 610 C CA . VAL A 1 86 ? 21.163 -5.776 1.319 1.00 91.75 86 VAL A CA 1
ATOM 611 C C . VAL A 1 86 ? 21.482 -6.471 2.634 1.00 91.75 86 VAL A C 1
ATOM 613 O O . VAL A 1 86 ? 20.605 -7.091 3.228 1.00 91.75 86 VAL A O 1
ATOM 616 N N . GLN A 1 87 ? 22.734 -6.407 3.06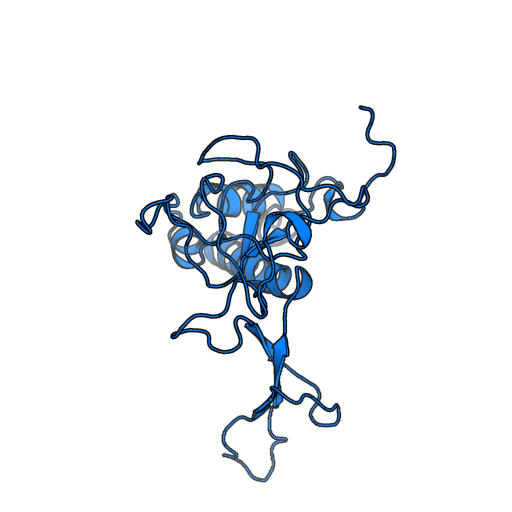4 1.00 89.38 87 GLN A N 1
ATOM 617 C CA . GLN A 1 87 ? 23.154 -6.933 4.359 1.00 89.38 87 GLN A CA 1
ATOM 618 C C . GLN A 1 87 ? 23.300 -5.769 5.325 1.00 89.38 87 GLN A C 1
ATOM 620 O O . GLN A 1 87 ? 23.691 -4.671 4.915 1.00 89.38 87 GLN A O 1
ATOM 625 N N . GLU A 1 88 ? 22.974 -5.994 6.591 1.00 86.44 88 GLU A N 1
ATOM 626 C CA . GLU A 1 88 ? 23.339 -5.019 7.609 1.00 86.44 88 GLU A CA 1
ATOM 627 C C . GLU A 1 88 ? 24.869 -4.902 7.724 1.00 86.44 88 GLU A C 1
ATOM 629 O O . GLU A 1 88 ? 25.593 -5.857 7.416 1.00 86.44 88 GLU A O 1
ATOM 634 N N . PRO A 1 89 ? 25.393 -3.740 8.147 1.00 84.06 89 PRO A N 1
ATOM 635 C CA . PRO A 1 89 ? 26.801 -3.629 8.490 1.00 84.06 89 PRO A CA 1
ATOM 636 C C . PRO A 1 89 ? 27.147 -4.638 9.588 1.00 84.06 89 PRO A C 1
ATOM 638 O O . PRO A 1 89 ? 26.482 -4.679 10.620 1.00 84.06 89 PRO A O 1
ATOM 641 N N . VAL A 1 90 ? 28.203 -5.429 9.389 1.00 79.19 90 VAL A N 1
ATOM 642 C CA . VAL A 1 90 ? 28.673 -6.376 10.408 1.00 79.19 90 VAL A CA 1
ATOM 643 C C . VAL A 1 90 ? 29.218 -5.582 11.595 1.00 79.19 90 VAL A C 1
ATOM 645 O O . VAL A 1 90 ? 30.306 -5.011 11.510 1.00 79.19 90 VAL A O 1
ATOM 648 N N . SER A 1 91 ? 28.449 -5.513 12.683 1.00 71.12 91 SER A N 1
ATOM 649 C CA . SER A 1 91 ? 28.827 -4.783 13.900 1.00 71.12 91 SER A CA 1
ATOM 650 C C . SER A 1 91 ? 29.271 -5.687 15.051 1.00 71.12 91 SER A C 1
ATOM 652 O O . SER A 1 91 ? 30.097 -5.258 15.851 1.00 71.12 91 SER A O 1
ATOM 654 N N . ASP A 1 92 ? 28.772 -6.926 15.128 1.00 79.12 92 ASP A N 1
ATOM 655 C CA . ASP A 1 92 ? 29.158 -7.913 16.145 1.00 79.12 92 ASP A CA 1
ATOM 656 C C . ASP A 1 92 ? 29.559 -9.241 15.473 1.00 79.12 92 ASP A C 1
ATOM 658 O O . ASP A 1 92 ? 28.735 -9.840 14.783 1.00 79.12 92 ASP A O 1
ATOM 662 N N . PRO A 1 93 ? 30.803 -9.728 15.650 1.00 79.38 93 PRO A N 1
ATOM 663 C CA . PRO A 1 93 ? 31.243 -11.020 15.119 1.00 79.38 93 PRO A CA 1
ATOM 664 C C . PRO A 1 93 ? 30.496 -12.241 15.681 1.00 79.38 93 PRO A C 1
ATOM 666 O O . PRO A 1 93 ? 30.642 -13.332 15.131 1.00 79.38 93 PRO A O 1
ATOM 669 N N . ASN A 1 94 ? 29.756 -12.087 16.785 1.00 83.88 94 ASN A N 1
ATOM 670 C CA . ASN A 1 94 ? 29.028 -13.171 17.449 1.00 83.88 94 ASN A CA 1
ATOM 671 C C . ASN A 1 94 ? 27.555 -13.264 17.027 1.00 83.88 94 ASN A C 1
ATOM 673 O O . ASN A 1 94 ? 26.908 -14.260 17.346 1.00 83.88 94 ASN A O 1
ATOM 677 N N . GLU A 1 95 ? 27.035 -12.268 16.306 1.00 81.44 95 GLU A N 1
ATOM 678 C CA . GLU A 1 95 ? 25.651 -12.252 15.830 1.00 81.44 95 GLU A CA 1
ATOM 679 C C . GLU A 1 95 ? 25.585 -12.556 14.323 1.00 81.44 95 GLU A C 1
ATOM 681 O O . GLU A 1 95 ? 26.429 -12.094 13.545 1.00 81.44 95 GLU A O 1
ATOM 686 N N . PRO A 1 96 ? 24.598 -13.349 13.867 1.00 81.62 96 PRO A N 1
ATOM 687 C CA . PRO A 1 96 ? 24.432 -13.629 12.451 1.00 81.62 96 PRO A CA 1
ATOM 688 C C . PRO A 1 96 ? 24.005 -12.360 11.707 1.00 81.62 96 PRO A C 1
ATOM 690 O O . PRO A 1 96 ? 23.004 -11.741 12.053 1.00 81.62 96 PRO A O 1
ATOM 693 N N . THR A 1 97 ? 24.720 -12.019 10.634 1.00 85.62 97 THR A N 1
ATOM 694 C CA . THR A 1 97 ? 24.386 -10.871 9.780 1.00 85.62 97 THR A CA 1
ATOM 695 C C . THR A 1 97 ? 22.974 -11.004 9.211 1.00 85.62 97 THR A C 1
ATOM 697 O O . THR A 1 97 ? 22.681 -11.928 8.444 1.00 85.62 97 THR A O 1
ATOM 700 N N . ALA A 1 98 ? 22.106 -10.053 9.541 1.00 89.31 98 ALA A N 1
ATOM 701 C CA . ALA A 1 98 ? 20.782 -9.940 8.965 1.00 89.31 98 ALA A CA 1
ATOM 702 C C . ALA A 1 98 ? 20.876 -9.615 7.471 1.00 89.31 98 ALA A C 1
ATOM 704 O O . ALA A 1 98 ? 21.567 -8.690 7.027 1.00 89.31 98 ALA A O 1
ATOM 705 N N . VAL A 1 99 ? 20.131 -10.388 6.685 1.00 91.62 99 VAL A N 1
ATOM 706 C CA . VAL A 1 99 ? 20.015 -10.210 5.242 1.00 91.62 99 VAL A CA 1
ATOM 707 C C . VAL A 1 99 ? 18.601 -9.756 4.925 1.00 91.62 99 VAL A C 1
ATOM 709 O O . VAL A 1 99 ? 17.616 -10.296 5.426 1.00 91.62 99 VAL A O 1
ATOM 712 N N . TYR A 1 100 ? 18.506 -8.762 4.056 1.00 93.31 100 TYR A N 1
ATOM 713 C CA . TYR A 1 100 ? 17.260 -8.237 3.529 1.00 93.31 100 TYR A CA 1
ATOM 714 C C . TYR A 1 100 ? 17.239 -8.429 2.021 1.00 93.31 100 TYR A C 1
ATOM 716 O O . TYR A 1 100 ? 18.281 -8.394 1.374 1.00 93.31 100 TYR A O 1
ATOM 724 N N . CYS A 1 101 ? 16.061 -8.610 1.436 1.00 94.62 101 CYS A N 1
ATOM 725 C CA . CYS A 1 101 ? 15.883 -8.752 -0.005 1.00 94.62 101 CYS A CA 1
ATOM 726 C C . CYS A 1 101 ? 14.794 -7.797 -0.497 1.00 94.62 101 CYS A C 1
ATOM 728 O O . CYS A 1 101 ? 13.763 -7.624 0.152 1.00 94.62 101 CYS A O 1
ATOM 730 N N . TYR A 1 102 ? 15.011 -7.179 -1.660 1.00 94.50 102 TYR A N 1
ATOM 731 C CA . TYR A 1 102 ? 14.001 -6.346 -2.314 1.00 94.50 102 TYR A CA 1
ATOM 732 C C . TYR A 1 102 ? 12.879 -7.211 -2.924 1.00 94.50 102 TYR A C 1
ATOM 734 O O . TYR A 1 102 ? 13.022 -7.806 -3.998 1.00 94.50 102 TYR A O 1
ATOM 742 N N . LEU A 1 103 ? 11.726 -7.252 -2.269 1.00 93.25 103 LEU A N 1
ATOM 743 C CA . LEU A 1 103 ? 10.561 -8.050 -2.640 1.00 93.25 103 LEU A CA 1
ATOM 744 C C . LEU A 1 103 ? 9.384 -7.178 -3.095 1.00 93.25 103 LEU A C 1
ATOM 746 O O . LEU A 1 103 ? 9.375 -5.956 -2.957 1.00 93.25 103 LEU A O 1
ATOM 750 N N . GLN A 1 104 ? 8.400 -7.823 -3.712 1.00 93.50 104 GLN A N 1
ATOM 751 C CA . GLN A 1 104 ? 7.144 -7.189 -4.087 1.00 93.50 104 GLN A CA 1
ATOM 752 C C . GLN A 1 104 ? 5.995 -8.169 -3.932 1.00 93.50 104 GLN A C 1
ATOM 754 O O . GLN A 1 104 ? 6.171 -9.367 -4.155 1.00 93.50 104 GLN A O 1
ATOM 759 N N . GLY A 1 105 ? 4.820 -7.652 -3.619 1.00 90.75 105 GLY A N 1
ATOM 760 C CA . GLY A 1 105 ? 3.614 -8.451 -3.513 1.00 90.75 105 GLY A CA 1
ATOM 761 C C . GLY A 1 105 ? 2.568 -7.761 -2.657 1.00 90.75 105 GLY A C 1
ATOM 762 O O . GLY A 1 105 ? 2.885 -6.922 -1.813 1.00 90.75 105 GLY A O 1
ATOM 763 N N . THR A 1 106 ? 1.318 -8.193 -2.790 1.00 89.94 106 THR A N 1
ATOM 764 C CA . THR A 1 106 ? 0.302 -7.913 -1.767 1.00 89.94 106 THR A CA 1
ATOM 765 C C . THR A 1 106 ? 0.729 -8.507 -0.423 1.00 89.94 106 THR A C 1
ATOM 767 O O . THR A 1 106 ? 0.502 -7.888 0.606 1.00 89.94 106 THR A O 1
ATOM 770 N N . SER A 1 107 ? 1.497 -9.605 -0.427 1.00 89.94 107 SER A N 1
ATOM 771 C CA . SER A 1 107 ? 2.190 -10.142 0.754 1.00 89.94 107 SER A CA 1
ATOM 772 C C . SER A 1 107 ? 3.150 -9.156 1.435 1.00 89.94 107 SER A C 1
ATOM 774 O O . SER A 1 107 ? 3.421 -9.327 2.617 1.00 89.94 107 SER A O 1
ATOM 776 N N . MET A 1 108 ? 3.659 -8.136 0.729 1.00 94.38 108 MET A N 1
ATOM 777 C CA . MET A 1 108 ? 4.462 -7.045 1.308 1.00 94.38 108 MET A CA 1
ATOM 778 C C . MET A 1 108 ? 3.601 -5.841 1.705 1.00 94.38 108 MET A C 1
ATOM 780 O O . MET A 1 108 ? 3.943 -5.134 2.646 1.00 94.38 108 MET A O 1
ATOM 784 N N . ALA A 1 109 ? 2.462 -5.626 1.046 1.00 95.12 109 ALA A N 1
ATOM 785 C CA . ALA A 1 109 ? 1.495 -4.604 1.443 1.00 95.12 109 ALA A CA 1
ATOM 786 C C . ALA A 1 109 ? 0.790 -4.967 2.768 1.00 95.12 109 ALA A C 1
ATOM 788 O O . ALA A 1 109 ? 0.668 -4.131 3.663 1.00 95.12 109 ALA A O 1
ATOM 789 N N . SER A 1 110 ? 0.393 -6.231 2.939 1.00 94.31 110 SER A N 1
ATOM 790 C CA . SER A 1 110 ? -0.283 -6.737 4.140 1.00 94.31 110 SER A CA 1
ATOM 791 C C . SER A 1 110 ? 0.437 -6.429 5.464 1.00 94.31 110 SER A C 1
ATOM 793 O O . SER A 1 110 ? -0.228 -5.924 6.368 1.00 94.31 110 SER A O 1
ATOM 795 N N . PRO A 1 111 ? 1.755 -6.671 5.637 1.00 94.75 111 PRO A N 1
ATOM 796 C CA . PRO A 1 111 ? 2.445 -6.339 6.884 1.00 94.75 111 PRO A CA 1
ATOM 797 C C . PRO A 1 111 ? 2.509 -4.832 7.170 1.00 94.75 111 PRO A C 1
ATOM 799 O O . PRO A 1 111 ? 2.489 -4.459 8.340 1.00 94.75 111 PRO A O 1
ATOM 802 N N . HIS A 1 112 ? 2.509 -3.956 6.156 1.00 96.19 112 HIS A N 1
ATOM 803 C CA . HIS A 1 112 ? 2.397 -2.509 6.387 1.00 96.19 112 HIS A CA 1
ATOM 804 C C . HIS A 1 112 ? 1.030 -2.142 6.974 1.00 96.19 112 HIS A C 1
ATOM 806 O O . HIS A 1 112 ? 0.961 -1.462 7.997 1.00 96.19 112 HIS A O 1
ATOM 812 N N . ALA A 1 113 ? -0.058 -2.644 6.383 1.00 96.81 113 ALA A N 1
ATOM 813 C CA . ALA A 1 113 ? -1.403 -2.429 6.915 1.00 96.81 113 ALA A CA 1
ATOM 814 C C . ALA A 1 113 ? -1.572 -3.049 8.314 1.00 96.81 113 ALA A C 1
ATOM 816 O O . ALA A 1 113 ? -2.140 -2.422 9.206 1.00 96.81 113 ALA A O 1
ATOM 817 N N . ALA A 1 114 ? -1.020 -4.245 8.544 1.00 96.31 114 ALA A N 1
ATOM 818 C CA . ALA A 1 114 ? -1.027 -4.887 9.857 1.00 96.31 114 ALA A CA 1
ATOM 819 C C . ALA A 1 114 ? -0.257 -4.072 10.910 1.00 96.31 114 ALA A C 1
ATOM 821 O O . ALA A 1 114 ? -0.713 -3.959 12.047 1.00 96.31 114 ALA A O 1
ATOM 822 N N . GLY A 1 115 ? 0.869 -3.457 10.536 1.00 96.56 115 GLY A N 1
ATOM 823 C CA . GLY A 1 115 ? 1.604 -2.529 11.396 1.00 96.56 115 GLY A CA 1
ATOM 824 C C . GLY A 1 115 ? 0.760 -1.318 11.798 1.00 96.56 115 GLY A C 1
ATOM 825 O O . GLY A 1 115 ? 0.681 -0.990 12.980 1.00 96.56 115 GLY A O 1
ATOM 826 N N . VAL A 1 116 ? 0.051 -0.706 10.845 1.00 97.62 116 VAL A N 1
ATOM 827 C CA . VAL A 1 116 ? -0.871 0.410 11.128 1.00 97.62 116 VAL A CA 1
ATOM 828 C C . VAL A 1 116 ? -2.029 -0.033 12.029 1.00 97.62 116 VAL A C 1
ATOM 830 O O . VAL A 1 116 ? -2.334 0.648 13.007 1.00 97.62 116 VAL A O 1
ATOM 833 N N . ALA A 1 117 ? -2.623 -1.207 11.787 1.00 95.88 117 ALA A N 1
ATOM 834 C CA . ALA A 1 117 ? -3.633 -1.779 12.683 1.00 95.88 117 ALA A CA 1
ATOM 835 C C . ALA A 1 117 ? -3.098 -1.947 14.113 1.00 95.88 117 ALA A C 1
ATOM 837 O O . ALA A 1 117 ? -3.780 -1.596 15.075 1.00 95.88 117 ALA A O 1
ATOM 838 N N . ALA A 1 118 ? -1.875 -2.462 14.263 1.00 95.62 118 ALA A N 1
ATOM 839 C CA . ALA A 1 118 ? -1.249 -2.645 15.567 1.00 95.62 118 ALA A CA 1
ATOM 840 C C . ALA A 1 118 ? -1.033 -1.308 16.293 1.00 95.62 118 ALA A C 1
ATOM 842 O O . ALA A 1 118 ? -1.296 -1.225 17.494 1.00 95.62 118 ALA A O 1
ATOM 843 N N . LEU A 1 119 ? -0.627 -0.254 15.576 1.00 96.31 119 LEU A N 1
ATOM 844 C CA . LEU A 1 119 ? -0.498 1.096 16.131 1.00 96.31 119 LEU A CA 1
ATOM 845 C C . LEU A 1 119 ? -1.847 1.646 16.613 1.00 96.31 119 LEU A C 1
ATOM 847 O O . LEU A 1 119 ? -1.932 2.124 17.743 1.00 96.31 119 LEU A O 1
ATOM 851 N N . ILE A 1 120 ? -2.911 1.503 15.817 1.00 95.50 120 ILE A N 1
ATOM 852 C CA . ILE A 1 120 ? -4.278 1.899 16.200 1.00 95.50 120 ILE A CA 1
ATOM 853 C C . ILE A 1 120 ? -4.697 1.189 17.492 1.00 95.50 120 ILE A C 1
ATOM 855 O O . ILE A 1 120 ? -5.116 1.829 18.455 1.00 95.50 120 ILE A O 1
ATOM 859 N N . VAL A 1 121 ? -4.536 -0.136 17.550 1.00 94.25 121 VAL A N 1
ATOM 860 C CA . VAL A 1 121 ? -4.884 -0.931 18.738 1.00 94.25 121 VAL A CA 1
ATOM 861 C C . VAL A 1 121 ? -4.034 -0.533 19.947 1.00 94.25 121 VAL A C 1
ATOM 863 O O . VAL A 1 121 ? -4.535 -0.532 21.071 1.00 94.25 121 VAL A O 1
ATOM 866 N N . SER A 1 122 ? -2.758 -0.200 19.745 1.00 93.56 122 SER A N 1
ATOM 867 C CA . SER A 1 122 ? -1.867 0.239 20.822 1.00 93.56 122 SER A CA 1
ATOM 868 C C . SER A 1 122 ? -2.270 1.597 21.393 1.00 93.56 122 SER A C 1
ATOM 870 O O . SER A 1 122 ? -2.165 1.794 22.601 1.00 93.56 122 SER A O 1
ATOM 872 N N . MET A 1 123 ? -2.710 2.522 20.539 1.00 94.38 123 MET A N 1
ATOM 873 C CA . MET A 1 123 ? -3.054 3.889 20.930 1.00 94.38 123 MET A CA 1
ATOM 874 C C . MET A 1 123 ? -4.468 4.009 21.503 1.00 94.38 123 MET A C 1
ATOM 876 O O . MET A 1 123 ? -4.673 4.735 22.472 1.00 94.38 123 MET A O 1
ATOM 880 N N . PHE A 1 124 ? -5.440 3.295 20.928 1.00 92.62 124 PHE A N 1
ATOM 881 C CA . PHE A 1 124 ? -6.867 3.475 21.233 1.00 92.62 124 PHE A CA 1
ATOM 882 C C . PHE A 1 124 ? -7.532 2.245 21.857 1.00 92.62 124 PHE A C 1
ATOM 884 O O . PHE A 1 124 ? -8.692 2.306 22.267 1.00 92.62 124 PHE A O 1
ATOM 891 N N . GLY A 1 125 ? -6.822 1.119 21.939 1.00 90.88 125 GLY A N 1
ATOM 892 C CA . GLY A 1 125 ? -7.320 -0.085 22.587 1.00 90.88 125 GLY A CA 1
ATOM 893 C C . GLY A 1 125 ? -7.241 -0.017 24.113 1.00 90.88 125 GLY A C 1
ATOM 894 O O . GLY A 1 125 ? -6.343 0.589 24.693 1.00 90.88 125 GLY A O 1
ATOM 895 N N . ASN A 1 126 ? -8.159 -0.707 24.786 1.00 87.06 126 ASN A N 1
ATOM 896 C CA . ASN A 1 126 ? -8.225 -0.793 26.237 1.00 87.06 126 ASN A CA 1
ATOM 897 C C . ASN A 1 126 ? -8.145 -2.253 26.708 1.00 87.06 126 ASN A C 1
ATOM 899 O O . ASN A 1 126 ? -9.061 -3.046 26.500 1.00 87.06 126 ASN A O 1
ATOM 903 N N . ALA A 1 127 ? -7.058 -2.602 27.402 1.00 81.44 127 ALA A N 1
ATOM 904 C CA . ALA A 1 127 ? -6.873 -3.941 27.967 1.00 81.44 127 ALA A CA 1
ATOM 905 C C . ALA A 1 127 ? -7.834 -4.258 29.131 1.00 81.44 127 ALA A C 1
ATOM 907 O O . ALA A 1 127 ? -8.081 -5.427 29.409 1.00 81.44 127 ALA A O 1
ATOM 908 N N . ASN A 1 128 ? -8.401 -3.236 29.782 1.00 82.88 128 ASN A N 1
ATOM 909 C CA . ASN A 1 128 ? -9.338 -3.382 30.900 1.00 82.88 128 ASN A CA 1
ATOM 910 C C . ASN A 1 128 ? -10.792 -3.591 30.442 1.00 82.88 128 ASN A C 1
ATOM 912 O O . ASN A 1 128 ? -11.658 -3.877 31.264 1.00 82.88 128 ASN A O 1
ATOM 916 N N . SER A 1 129 ? -11.078 -3.443 29.145 1.00 76.31 129 SER A N 1
ATOM 917 C CA . SER A 1 129 ? -12.392 -3.729 28.563 1.00 76.31 129 SER A CA 1
ATOM 918 C C . SER A 1 129 ? -12.223 -4.510 27.257 1.00 76.31 129 SER A C 1
ATOM 920 O O . SER A 1 129 ? -12.465 -3.976 26.172 1.00 76.31 129 SER A O 1
ATOM 922 N N . PRO A 1 130 ? -11.735 -5.763 27.330 1.00 70.62 130 PRO A N 1
ATOM 923 C CA . PRO A 1 130 ? -11.408 -6.506 26.131 1.00 70.62 130 PRO A CA 1
ATOM 924 C C . PRO A 1 130 ? -12.679 -6.871 25.356 1.00 70.62 130 PRO A C 1
ATOM 926 O O . PRO A 1 130 ? -13.574 -7.537 25.873 1.00 70.62 130 PRO A O 1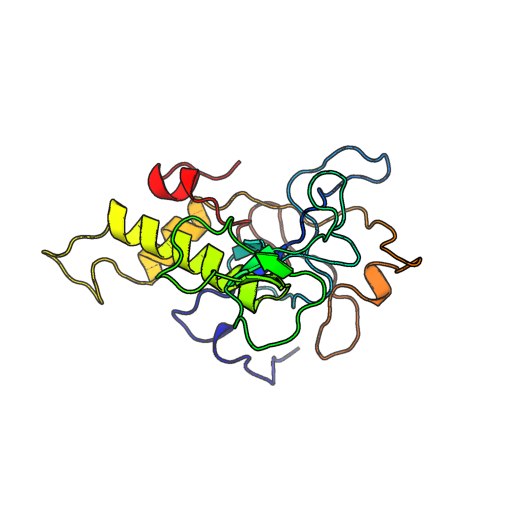
ATOM 929 N N . GLN A 1 131 ? -12.740 -6.459 24.092 1.00 65.06 131 GLN A N 1
ATOM 930 C CA . GLN A 1 131 ? -13.797 -6.819 23.146 1.00 65.06 131 GLN A CA 1
ATOM 931 C C . GLN A 1 131 ? -13.146 -7.435 21.902 1.00 65.06 131 GLN A C 1
ATOM 933 O O . GLN A 1 131 ? -12.900 -6.741 20.919 1.00 65.06 131 GLN A O 1
ATOM 938 N N . ASN A 1 132 ? -12.848 -8.740 21.961 1.00 70.06 132 ASN A N 1
ATOM 939 C CA . ASN A 1 132 ? -12.049 -9.479 20.964 1.00 70.06 132 ASN A CA 1
ATOM 940 C C . ASN A 1 132 ? -10.586 -8.998 20.864 1.00 70.06 132 ASN A C 1
ATOM 942 O O . ASN A 1 132 ? -10.046 -8.818 19.777 1.00 70.06 132 ASN A O 1
ATOM 946 N N . GLY A 1 133 ? -9.947 -8.790 22.017 1.00 79.69 133 GLY A N 1
ATOM 947 C CA . GLY A 1 133 ? -8.623 -8.174 22.145 1.00 79.69 133 GLY A CA 1
ATOM 948 C C . GLY A 1 133 ? -8.728 -6.807 22.818 1.00 79.69 133 GLY A C 1
ATOM 949 O O . GLY A 1 133 ? -9.708 -6.535 23.506 1.00 79.69 133 GLY A O 1
ATOM 950 N N . LYS A 1 134 ? -7.732 -5.933 22.626 1.00 87.81 134 LYS A N 1
ATOM 951 C CA . LYS A 1 134 ? -7.757 -4.564 23.178 1.00 87.81 134 LYS A CA 1
ATOM 952 C C . LYS A 1 134 ? -8.746 -3.636 22.449 1.00 87.81 134 LYS A C 1
ATOM 954 O O . LYS A 1 134 ? -9.052 -2.571 22.966 1.00 87.81 134 LYS A O 1
ATOM 959 N N . MET A 1 135 ? -9.231 -4.001 21.262 1.00 89.94 135 MET A N 1
ATOM 960 C CA . MET A 1 135 ? -10.132 -3.184 20.439 1.00 89.94 135 MET A CA 1
ATOM 961 C C . MET A 1 135 ? -10.901 -4.083 19.465 1.00 89.94 135 MET A C 1
ATOM 963 O O . MET A 1 135 ? -10.340 -5.071 18.987 1.00 89.94 135 MET A O 1
ATOM 967 N N . ARG A 1 136 ? -12.159 -3.751 19.138 1.00 88.56 136 ARG A N 1
ATOM 968 C CA . ARG A 1 136 ? -12.946 -4.548 18.183 1.00 88.56 136 ARG A CA 1
ATOM 969 C C . ARG A 1 136 ? -12.386 -4.436 16.759 1.00 88.56 136 ARG A C 1
ATOM 971 O O . ARG A 1 136 ? -12.107 -3.314 16.330 1.00 88.56 136 ARG A O 1
ATOM 978 N N . PRO A 1 137 ? -12.351 -5.528 15.971 1.00 88.56 137 PRO A N 1
ATOM 979 C CA . PRO A 1 137 ? -11.881 -5.496 14.583 1.00 88.56 137 PRO A CA 1
ATOM 980 C C . PRO A 1 137 ? -12.557 -4.435 13.702 1.00 88.56 137 PRO A C 1
ATOM 982 O O . PRO A 1 137 ? -11.867 -3.735 12.966 1.00 88.56 137 PRO A O 1
ATOM 985 N N . ASP A 1 138 ? -13.875 -4.232 13.818 1.00 88.44 138 ASP A N 1
ATOM 986 C CA . ASP A 1 138 ? -14.560 -3.203 13.016 1.00 88.44 138 ASP A CA 1
ATOM 987 C C . ASP A 1 138 ? -14.148 -1.782 13.407 1.00 88.44 138 ASP A C 1
ATOM 989 O O . ASP A 1 138 ? -14.160 -0.894 12.562 1.00 88.44 138 ASP A O 1
ATO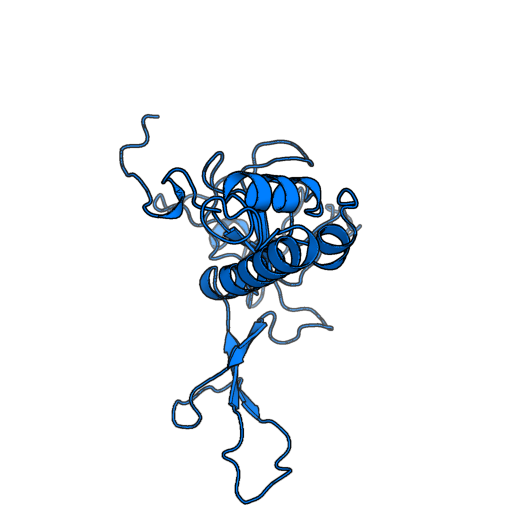M 993 N N . GLN A 1 139 ? -13.791 -1.549 14.677 1.00 90.56 139 GLN A N 1
ATOM 994 C CA . GLN A 1 139 ? -13.274 -0.246 15.094 1.00 90.56 139 GLN A CA 1
ATOM 995 C C . GLN A 1 139 ? -11.884 -0.030 14.507 1.00 90.56 139 GLN A C 1
ATOM 997 O O . GLN A 1 139 ? -11.621 1.042 13.983 1.00 90.56 139 GLN A O 1
ATOM 1002 N N . VAL A 1 140 ? -11.022 -1.050 14.525 1.00 92.75 140 VAL A N 1
ATOM 1003 C CA . VAL A 1 140 ? -9.698 -0.970 13.888 1.00 92.75 140 VAL A CA 1
ATOM 1004 C C . VAL A 1 140 ? -9.837 -0.680 12.395 1.00 92.75 140 VAL A C 1
ATOM 1006 O O . VAL A 1 140 ? -9.178 0.222 11.887 1.00 92.75 140 VAL A O 1
ATOM 1009 N N . LYS A 1 141 ? -10.741 -1.390 11.709 1.00 92.75 141 LYS A N 1
ATOM 1010 C CA . LYS A 1 141 ? -11.063 -1.137 10.302 1.00 92.75 141 LYS A CA 1
ATOM 1011 C C . LYS A 1 141 ? -11.548 0.297 10.091 1.00 92.75 141 LYS A C 1
ATOM 1013 O O . LYS A 1 141 ? -11.024 0.963 9.215 1.00 92.75 141 LYS A O 1
ATOM 1018 N N . ALA A 1 142 ? -12.496 0.774 10.899 1.00 92.69 142 ALA A N 1
ATOM 1019 C CA . ALA A 1 142 ? -13.048 2.121 10.769 1.00 92.69 142 ALA A CA 1
ATOM 1020 C C . ALA A 1 142 ? -11.989 3.216 10.964 1.00 92.69 142 ALA A C 1
ATOM 1022 O O . ALA A 1 142 ? -11.947 4.151 10.171 1.00 92.69 142 ALA A O 1
ATOM 1023 N N . TYR A 1 143 ? -11.123 3.082 11.974 1.00 94.56 143 TYR A N 1
ATOM 1024 C CA . TYR A 1 143 ? -9.982 3.981 12.166 1.00 94.56 143 TYR A CA 1
ATOM 1025 C C . TYR A 1 143 ? -9.079 3.954 10.936 1.00 94.56 143 TYR A C 1
ATOM 1027 O O . TYR A 1 143 ? -8.823 4.992 10.343 1.00 94.56 143 TYR A O 1
ATOM 1035 N N . MET A 1 144 ? -8.672 2.759 10.504 1.00 95.19 144 MET A N 1
ATOM 1036 C CA . MET A 1 144 ? -7.774 2.603 9.365 1.00 95.19 144 MET A CA 1
ATOM 1037 C C . MET A 1 144 ? -8.336 3.220 8.079 1.00 95.19 144 MET A C 1
ATOM 1039 O O . MET A 1 144 ? -7.582 3.854 7.353 1.00 95.19 144 MET A O 1
ATOM 1043 N N . THR A 1 145 ? -9.633 3.065 7.796 1.00 94.06 145 THR A N 1
ATOM 1044 C CA . THR A 1 145 ? -10.266 3.654 6.605 1.00 94.06 145 THR A CA 1
ATOM 1045 C C . THR A 1 145 ? -10.456 5.167 6.726 1.00 94.06 145 THR A C 1
ATOM 1047 O O . THR A 1 145 ? -10.326 5.871 5.737 1.00 94.06 145 THR A O 1
ATOM 1050 N N . GLN A 1 146 ? -10.741 5.693 7.924 1.00 94.69 146 GLN A N 1
ATOM 1051 C CA . GLN A 1 146 ? -10.929 7.138 8.142 1.00 94.69 146 GLN A CA 1
ATOM 1052 C C . GLN A 1 146 ? -9.616 7.926 8.091 1.00 94.69 146 GLN A C 1
ATOM 1054 O O . GLN A 1 146 ? -9.623 9.110 7.757 1.00 94.69 146 GLN A O 1
ATOM 1059 N N . THR A 1 147 ? -8.503 7.279 8.432 1.00 96.50 147 THR A N 1
ATOM 1060 C CA . THR A 1 147 ? -7.174 7.898 8.469 1.00 96.50 147 THR A CA 1
ATOM 1061 C C . THR A 1 147 ? -6.307 7.523 7.267 1.00 96.50 147 THR A C 1
ATOM 1063 O O . THR A 1 147 ? -5.140 7.901 7.231 1.00 96.50 147 THR A O 1
ATOM 1066 N N . ALA A 1 148 ? -6.822 6.730 6.322 1.00 96.38 148 ALA A N 1
ATOM 1067 C CA . ALA A 1 148 ? -6.114 6.408 5.087 1.00 96.38 148 ALA A CA 1
ATOM 1068 C C . ALA A 1 148 ? -6.068 7.632 4.165 1.00 96.38 148 ALA A C 1
ATOM 1070 O O . ALA A 1 148 ? -7.054 8.358 4.053 1.00 96.38 148 ALA A O 1
ATOM 1071 N N . ASP A 1 149 ? -4.946 7.822 3.474 1.00 95.56 149 ASP A N 1
ATOM 1072 C CA . ASP A 1 149 ? -4.767 8.893 2.498 1.00 95.56 149 ASP A CA 1
ATOM 1073 C C . ASP A 1 149 ? -5.489 8.540 1.191 1.00 95.56 149 ASP A C 1
ATOM 1075 O O . ASP A 1 149 ? -5.087 7.579 0.510 1.00 95.56 149 ASP A O 1
ATOM 1079 N N . PRO A 1 150 ? -6.545 9.285 0.815 1.00 94.12 150 PRO A N 1
ATOM 1080 C CA . PRO A 1 150 ? -7.356 8.961 -0.347 1.00 94.12 150 PRO A CA 1
ATOM 1081 C C . PRO A 1 150 ? -6.523 8.965 -1.631 1.00 94.12 150 PRO A C 1
ATOM 1083 O O . PRO A 1 150 ? -5.699 9.849 -1.864 1.00 94.12 150 PRO A O 1
ATOM 1086 N N . GLN A 1 151 ? -6.752 7.985 -2.508 1.00 92.69 151 GLN A N 1
ATOM 1087 C CA . GLN A 1 151 ? -6.079 7.930 -3.808 1.00 92.69 151 GLN A CA 1
ATOM 1088 C C . GLN A 1 151 ? -7.098 7.951 -4.939 1.00 92.69 151 GLN A C 1
ATOM 1090 O O . GLN A 1 151 ? -7.935 7.048 -5.001 1.00 92.69 151 GLN A O 1
ATOM 1095 N N . PRO A 1 152 ? -7.040 8.934 -5.857 1.00 92.56 152 PRO A N 1
ATOM 1096 C CA . PRO A 1 152 ? -7.943 8.961 -6.993 1.00 92.56 152 PRO A CA 1
ATOM 1097 C C . PRO A 1 152 ? -7.661 7.798 -7.948 1.00 92.56 152 PRO A C 1
ATOM 1099 O O . PRO A 1 152 ? -6.579 7.204 -7.965 1.00 92.56 152 PRO A O 1
ATOM 1102 N N . CYS A 1 153 ? -8.656 7.490 -8.779 1.00 91.31 153 CYS A N 1
ATOM 1103 C CA . CYS A 1 153 ? -8.436 6.624 -9.926 1.00 91.31 153 CYS A CA 1
ATOM 1104 C C . CYS A 1 153 ? -7.416 7.272 -10.882 1.00 91.31 153 CYS A C 1
ATOM 1106 O O . CYS A 1 153 ? -7.571 8.458 -11.191 1.00 91.31 153 CYS A O 1
ATOM 1108 N N . PRO A 1 154 ? -6.423 6.524 -11.398 1.00 89.69 154 PRO A N 1
ATOM 1109 C CA . PRO A 1 154 ? -5.417 7.105 -12.277 1.00 89.69 154 PRO A CA 1
ATOM 1110 C C . PRO A 1 154 ? -6.043 7.547 -13.599 1.00 89.69 154 PRO A C 1
ATOM 1112 O O . PRO A 1 154 ? -6.849 6.823 -14.187 1.00 89.69 154 PRO A O 1
ATOM 1115 N N . THR A 1 155 ? -5.653 8.724 -14.085 1.00 87.75 155 THR A N 1
ATOM 1116 C CA . THR A 1 155 ? -6.109 9.270 -15.377 1.00 87.75 155 THR A CA 1
ATOM 1117 C C . THR A 1 155 ? -5.090 9.068 -16.496 1.00 87.75 155 THR A C 1
ATOM 1119 O O . THR A 1 155 ? -5.429 9.184 -17.673 1.00 87.75 155 THR A O 1
ATOM 1122 N N . PHE A 1 156 ? -3.851 8.734 -16.139 1.00 84.94 156 PHE A N 1
ATOM 1123 C CA . PHE A 1 156 ? -2.761 8.468 -17.063 1.00 84.94 156 PHE A CA 1
ATOM 1124 C C . PHE A 1 156 ? -1.913 7.297 -16.565 1.00 84.94 156 PHE A C 1
ATOM 1126 O O . PHE A 1 156 ? -1.714 7.113 -15.362 1.00 84.94 156 PHE A O 1
ATOM 1133 N N . PHE A 1 157 ? -1.396 6.512 -17.510 1.00 83.25 157 PHE A N 1
ATOM 1134 C CA . PHE A 1 157 ? -0.578 5.343 -17.225 1.00 83.25 157 PHE A CA 1
ATOM 1135 C C . PHE A 1 157 ? 0.770 5.437 -17.945 1.00 83.25 157 PHE A C 1
ATOM 1137 O O . PHE A 1 157 ? 0.791 5.561 -19.173 1.00 83.25 157 PHE A O 1
ATOM 1144 N N . PRO A 1 158 ? 1.898 5.346 -17.221 1.00 77.69 158 PRO A N 1
ATOM 1145 C CA . PRO A 1 158 ? 3.212 5.422 -17.834 1.00 77.69 158 PRO A CA 1
ATOM 1146 C C . PRO A 1 158 ? 3.584 4.119 -18.551 1.00 77.69 158 PRO A C 1
ATOM 1148 O O . PRO A 1 158 ? 3.087 3.031 -18.242 1.00 77.69 158 PRO A O 1
ATOM 1151 N N . VAL A 1 159 ? 4.542 4.227 -19.471 1.00 77.19 159 VAL A N 1
ATOM 1152 C CA . VAL A 1 159 ? 5.297 3.068 -19.953 1.00 77.19 159 VAL A CA 1
ATOM 1153 C C . VAL A 1 159 ? 6.304 2.647 -18.880 1.00 77.19 159 VAL A C 1
ATOM 1155 O O . VAL A 1 159 ? 7.032 3.466 -18.325 1.00 77.19 159 VAL A O 1
ATOM 1158 N N . GLY A 1 160 ? 6.307 1.363 -18.550 1.00 70.81 160 GLY A N 1
ATOM 1159 C CA . GLY A 1 160 ? 7.181 0.761 -17.555 1.00 70.81 160 GLY A CA 1
ATOM 1160 C C . GLY A 1 160 ? 8.493 0.260 -18.146 1.00 70.81 160 GLY A C 1
ATOM 1161 O O . GLY A 1 160 ? 8.768 0.360 -19.345 1.00 70.81 160 GLY A O 1
ATOM 1162 N N . PHE A 1 161 ? 9.308 -0.339 -17.282 1.00 63.97 161 PHE A N 1
ATOM 1163 C CA . PHE A 1 161 ? 10.603 -0.903 -17.640 1.00 63.97 161 PHE A CA 1
ATOM 1164 C C . PHE A 1 161 ? 10.501 -1.885 -18.822 1.00 63.97 161 PHE A C 1
ATOM 1166 O O . PHE A 1 161 ? 9.614 -2.741 -18.865 1.00 63.97 161 PHE A O 1
ATOM 1173 N N . GLY A 1 162 ? 11.421 -1.764 -19.784 1.00 66.88 162 GLY A N 1
ATOM 1174 C CA . GLY A 1 162 ? 11.464 -2.628 -20.969 1.00 66.88 162 GLY A CA 1
ATOM 1175 C C . GLY A 1 162 ? 10.345 -2.385 -21.992 1.00 66.88 162 GLY A C 1
ATOM 1176 O O . GLY A 1 162 ? 10.047 -3.289 -22.762 1.00 66.88 162 GLY A O 1
ATOM 1177 N N . GLY A 1 163 ? 9.708 -1.205 -21.996 1.00 71.50 163 GLY A N 1
ATOM 1178 C CA . GLY A 1 163 ? 8.609 -0.885 -22.924 1.00 71.50 163 GLY A CA 1
ATOM 1179 C C . GLY A 1 163 ? 7.257 -1.468 -22.502 1.00 71.50 163 GLY A C 1
ATOM 1180 O O . GLY A 1 163 ? 6.324 -1.541 -23.297 1.00 71.50 163 GLY A O 1
ATOM 1181 N N . SER A 1 164 ? 7.159 -1.893 -21.245 1.00 71.44 164 SER A N 1
ATOM 1182 C CA . SER A 1 164 ? 5.961 -2.475 -20.657 1.00 71.44 164 SER A CA 1
ATOM 1183 C C . SER A 1 164 ? 4.791 -1.492 -20.654 1.00 71.44 164 SER A C 1
ATOM 1185 O O . SER A 1 164 ? 4.916 -0.382 -20.145 1.00 71.44 164 SER A O 1
ATOM 1187 N N . VAL A 1 165 ? 3.629 -1.895 -21.162 1.00 75.94 165 VAL A N 1
ATOM 1188 C CA . VAL A 1 165 ? 2.424 -1.052 -21.151 1.00 75.94 165 VAL A CA 1
ATOM 1189 C C . VAL A 1 165 ? 1.562 -1.417 -19.949 1.00 75.94 165 VAL A C 1
ATOM 1191 O O . VAL A 1 165 ? 1.143 -2.566 -19.818 1.00 75.94 165 VAL A O 1
ATOM 1194 N N . TYR A 1 166 ? 1.280 -0.442 -19.080 1.00 74.12 166 TYR A N 1
ATOM 1195 C CA . TYR A 1 166 ? 0.537 -0.653 -17.832 1.00 74.12 166 TYR A CA 1
ATOM 1196 C C . TYR A 1 166 ? -0.812 -1.340 -18.042 1.00 74.12 166 TYR A C 1
ATOM 1198 O O . TYR A 1 166 ? -1.188 -2.192 -17.255 1.00 74.12 166 TYR A O 1
ATOM 1206 N N . THR A 1 167 ? -1.521 -1.041 -19.127 1.00 69.12 167 THR A N 1
ATOM 1207 C CA . THR A 1 167 ? -2.825 -1.653 -19.409 1.00 69.12 167 THR A CA 1
ATOM 1208 C C . THR A 1 167 ? -2.748 -3.097 -19.909 1.00 69.12 167 THR A C 1
ATOM 1210 O O . THR A 1 167 ? -3.760 -3.788 -19.922 1.00 69.12 167 THR A O 1
ATOM 1213 N N . THR A 1 168 ? -1.566 -3.565 -20.316 1.00 63.12 168 THR A N 1
ATOM 1214 C CA . THR A 1 168 ? -1.360 -4.923 -20.844 1.00 63.12 168 THR A CA 1
ATOM 1215 C C . THR A 1 168 ? -0.818 -5.875 -19.782 1.00 63.12 168 THR A C 1
ATOM 1217 O O . THR A 1 168 ? -1.052 -7.077 -19.858 1.00 63.12 168 THR A O 1
ATOM 1220 N N . ILE A 1 169 ? -0.082 -5.354 -18.796 1.00 64.94 169 ILE A N 1
ATOM 1221 C CA . ILE A 1 169 ? 0.552 -6.170 -17.746 1.00 64.94 169 ILE A CA 1
ATOM 1222 C C . ILE A 1 169 ? 0.134 -5.786 -16.323 1.00 64.94 169 ILE A C 1
ATOM 1224 O O . ILE A 1 169 ? 0.449 -6.505 -15.378 1.00 64.94 169 ILE A O 1
ATOM 1228 N N . GLY A 1 170 ? -0.504 -4.629 -16.165 1.00 59.50 170 GLY A N 1
ATOM 1229 C CA . GLY A 1 170 ? -1.062 -4.132 -14.919 1.00 59.50 170 GLY A CA 1
ATOM 1230 C C . GLY A 1 170 ? -2.562 -4.382 -14.875 1.00 59.50 170 GLY A C 1
ATOM 1231 O O . GLY A 1 170 ? -3.234 -4.343 -15.899 1.00 59.50 170 GLY A O 1
ATOM 1232 N N . SER A 1 171 ? -3.068 -4.646 -13.674 1.00 58.41 171 SER A N 1
ATOM 1233 C CA . SER A 1 171 ? -4.482 -4.905 -13.368 1.00 58.41 171 SER A CA 1
ATOM 1234 C C . SER A 1 171 ? -4.967 -6.290 -13.803 1.00 58.41 171 SER A C 1
ATOM 1236 O O . SER A 1 171 ? -5.949 -6.434 -14.534 1.00 58.41 171 SER A O 1
ATOM 1238 N N . GLY A 1 172 ? -4.274 -7.316 -13.296 1.00 47.91 172 GLY A N 1
ATOM 1239 C CA . GLY A 1 172 ? -4.707 -8.709 -13.330 1.00 47.91 172 GLY A CA 1
ATOM 1240 C C . GLY A 1 172 ? -6.045 -8.897 -12.618 1.00 47.91 172 GLY A C 1
ATOM 1241 O O . GLY A 1 172 ? -6.157 -8.802 -11.398 1.00 47.91 172 GLY A O 1
ATOM 1242 N N . THR A 1 173 ? -7.068 -9.176 -13.412 1.00 47.50 173 THR A N 1
ATOM 1243 C CA . THR A 1 173 ? -8.196 -10.001 -12.990 1.00 47.50 173 THR A CA 1
ATOM 1244 C C . THR A 1 173 ? -7.908 -11.433 -13.443 1.00 47.50 173 THR A C 1
ATOM 1246 O O . THR A 1 173 ? -7.238 -11.621 -14.459 1.00 47.50 173 THR A O 1
ATOM 1249 N N . GLU A 1 174 ? -8.437 -12.445 -12.751 1.00 49.84 174 GLU A N 1
ATOM 1250 C CA . GLU A 1 174 ? -8.416 -13.856 -13.204 1.00 49.84 174 GLU A CA 1
ATOM 1251 C C . GLU A 1 174 ? -8.938 -14.020 -14.655 1.00 49.84 174 GLU A C 1
ATOM 1253 O O . GLU A 1 174 ? -8.644 -14.996 -15.337 1.00 49.84 174 GLU A O 1
ATOM 1258 N N . SER A 1 175 ? -9.684 -13.031 -15.162 1.00 51.88 175 SER A N 1
ATOM 1259 C CA . SER A 1 175 ? -10.191 -12.919 -16.534 1.00 51.88 175 SER A CA 1
ATOM 1260 C C . SER A 1 175 ? -9.177 -12.454 -17.593 1.00 51.88 175 SER A C 1
ATOM 1262 O O . SER A 1 175 ? -9.528 -12.412 -18.770 1.00 51.88 175 SER A O 1
ATOM 1264 N N . GLY A 1 176 ? -7.945 -12.078 -17.228 1.00 54.75 176 GLY A N 1
ATOM 1265 C CA . GLY A 1 176 ? -6.918 -11.633 -18.186 1.00 54.75 176 GLY A CA 1
ATOM 1266 C C . GLY A 1 176 ? -7.194 -10.271 -18.842 1.00 54.75 176 GLY A C 1
ATOM 1267 O O . GLY A 1 176 ? -6.524 -9.897 -19.802 1.00 54.75 176 GLY A O 1
ATOM 1268 N N . THR A 1 177 ? -8.176 -9.521 -18.335 1.00 60.22 177 THR A N 1
ATOM 1269 C CA . THR A 1 177 ? -8.572 -8.201 -18.842 1.00 60.22 177 THR A CA 1
ATOM 1270 C C . THR A 1 177 ? -8.208 -7.099 -17.859 1.00 60.22 177 THR A C 1
ATOM 1272 O O . THR A 1 177 ? -8.441 -7.239 -16.655 1.00 60.22 177 THR A O 1
ATOM 1275 N N . PHE A 1 178 ? -7.733 -5.969 -18.384 1.00 67.94 178 PHE A N 1
ATOM 1276 C CA . PHE A 1 178 ? -7.514 -4.756 -17.604 1.00 67.94 178 PHE A CA 1
ATOM 1277 C C . PHE A 1 178 ? -8.822 -4.265 -16.979 1.00 67.94 178 PHE A C 1
ATOM 1279 O O . PHE A 1 178 ? -9.751 -3.854 -17.679 1.00 67.94 178 PHE A O 1
ATOM 1286 N N . ALA A 1 179 ? -8.892 -4.279 -15.654 1.00 76.31 179 ALA A N 1
ATOM 1287 C CA . ALA A 1 179 ? -10.041 -3.758 -14.931 1.00 76.31 179 ALA A CA 1
ATOM 1288 C C . ALA A 1 179 ? -9.881 -2.257 -14.671 1.00 76.31 179 ALA A C 1
ATOM 1290 O O . ALA A 1 179 ? -9.015 -1.839 -13.906 1.00 76.31 179 ALA A O 1
ATOM 1291 N N . GLN A 1 180 ? -10.745 -1.453 -15.295 1.00 82.06 180 GLN A N 1
ATOM 1292 C CA . GLN A 1 180 ? -10.790 -0.001 -15.108 1.00 82.06 180 GLN A CA 1
ATOM 1293 C C . GLN A 1 180 ? -11.087 0.365 -13.650 1.00 82.06 180 GLN A C 1
ATOM 1295 O O . GLN A 1 180 ? -11.883 -0.302 -12.988 1.00 82.06 180 GLN A O 1
ATOM 1300 N N . CYS A 1 181 ? -10.474 1.445 -13.166 1.00 87.75 181 CYS A N 1
ATOM 1301 C CA . CYS A 1 181 ? -10.765 1.964 -11.836 1.00 87.75 181 CYS A CA 1
ATOM 1302 C C . CYS A 1 181 ? -12.157 2.603 -11.808 1.00 87.75 181 CYS A C 1
ATOM 1304 O O . CYS A 1 181 ? -12.479 3.459 -12.628 1.00 87.75 181 CYS A O 1
ATOM 1306 N N . GLN A 1 182 ? -12.984 2.169 -10.862 1.00 88.69 182 GLN A N 1
ATOM 1307 C CA . GLN A 1 182 ? -14.342 2.655 -10.641 1.00 88.69 182 GLN A CA 1
ATOM 1308 C C . GLN A 1 182 ? -14.487 3.170 -9.211 1.00 88.69 182 GLN A C 1
ATOM 1310 O O . GLN A 1 182 ? -14.025 2.518 -8.273 1.00 88.69 182 GLN A O 1
ATOM 1315 N N . GLY A 1 183 ? -15.160 4.307 -9.040 1.00 87.94 183 GLY A N 1
ATOM 1316 C CA . GLY A 1 183 ? -15.399 4.935 -7.740 1.00 87.94 183 GLY A CA 1
ATOM 1317 C C . GLY A 1 183 ? -14.971 6.398 -7.710 1.00 87.94 183 GLY A C 1
ATOM 1318 O O . GLY A 1 183 ? -14.749 7.012 -8.753 1.00 87.94 183 GLY A O 1
ATOM 1319 N N . GLY A 1 184 ? -14.892 6.953 -6.504 1.00 86.69 184 GLY A N 1
ATOM 1320 C CA . GLY A 1 184 ? -14.475 8.329 -6.253 1.00 86.69 184 GLY A CA 1
ATOM 1321 C C . GLY A 1 184 ? -13.108 8.414 -5.564 1.00 86.69 184 GLY A C 1
ATOM 1322 O O . GLY A 1 184 ? -12.502 7.388 -5.251 1.00 86.69 184 GLY A O 1
ATOM 1323 N N . PRO A 1 185 ? -12.624 9.636 -5.286 1.00 83.38 185 PRO A N 1
ATOM 1324 C CA . PRO A 1 185 ? -11.349 9.838 -4.600 1.00 83.38 185 PRO A CA 1
ATOM 1325 C C . PRO A 1 185 ? -11.335 9.261 -3.178 1.00 83.38 185 PRO A C 1
ATOM 1327 O O . PRO A 1 185 ? -10.301 8.764 -2.762 1.00 83.38 185 PRO A O 1
ATOM 1330 N N . GLY A 1 186 ? -12.472 9.270 -2.467 1.00 84.94 186 GLY A N 1
ATOM 1331 C CA . GLY A 1 186 ? -12.582 8.732 -1.101 1.00 84.94 186 GLY A CA 1
ATOM 1332 C C . GLY A 1 186 ? -12.873 7.232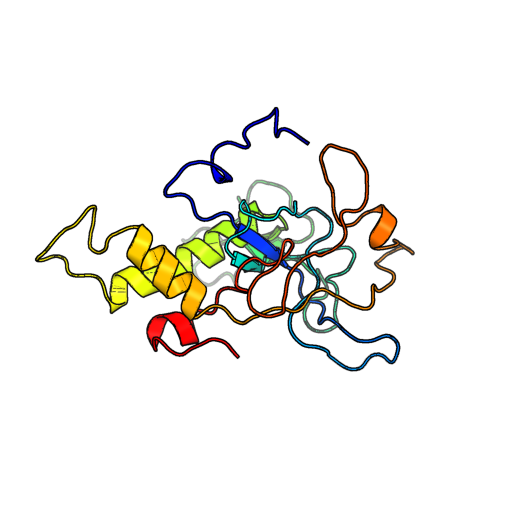 -1.001 1.00 84.94 186 GLY A C 1
ATOM 1333 O O . GLY A 1 186 ? -12.763 6.679 0.080 1.00 84.94 186 GLY A O 1
ATOM 1334 N N . TYR A 1 187 ? -13.273 6.576 -2.097 1.00 91.06 187 TYR A N 1
ATOM 1335 C CA . TYR A 1 187 ? -13.381 5.117 -2.160 1.00 91.06 187 TYR A CA 1
ATOM 1336 C C . TYR A 1 187 ? -13.438 4.642 -3.614 1.00 91.06 187 TYR A C 1
ATOM 1338 O O . TYR A 1 187 ? -14.314 5.073 -4.377 1.00 91.06 187 TYR A O 1
ATOM 1346 N N . ASN A 1 188 ? -12.561 3.716 -4.003 1.00 91.44 188 ASN A N 1
ATOM 1347 C CA . ASN A 1 188 ? -12.591 3.120 -5.338 1.00 91.44 188 ASN A CA 1
ATOM 1348 C C . ASN A 1 188 ? -12.121 1.660 -5.386 1.00 91.44 188 ASN A C 1
ATOM 1350 O O . ASN A 1 188 ? -11.500 1.122 -4.476 1.00 91.44 188 ASN A O 1
ATOM 1354 N N . SER A 1 189 ? -12.405 1.020 -6.518 1.00 87.94 189 SER A N 1
ATOM 1355 C CA . SER A 1 189 ? -12.112 -0.388 -6.806 1.00 87.94 189 SER A CA 1
ATOM 1356 C C . SER A 1 189 ? -10.630 -0.781 -6.762 1.00 87.94 189 SER A C 1
ATOM 1358 O O . SER A 1 189 ? -10.323 -1.973 -6.740 1.00 87.94 189 SER A O 1
ATOM 1360 N N . TRP A 1 190 ? -9.712 0.186 -6.830 1.00 89.69 190 TRP A N 1
ATOM 1361 C CA . TRP A 1 190 ? -8.276 -0.070 -6.924 1.00 89.69 190 TRP A CA 1
ATOM 1362 C C . TRP A 1 190 ? -7.563 0.127 -5.597 1.00 89.69 190 TRP A C 1
ATOM 1364 O O . TRP A 1 190 ? -6.658 -0.652 -5.300 1.00 89.69 190 TRP A O 1
ATOM 1374 N N . TYR A 1 191 ? -7.968 1.140 -4.836 1.00 92.62 191 TYR A N 1
ATOM 1375 C CA . TYR A 1 191 ? -7.281 1.602 -3.633 1.00 92.62 191 TYR A CA 1
ATOM 1376 C C . TYR A 1 191 ? -8.132 1.487 -2.364 1.00 92.62 191 TYR A C 1
ATOM 1378 O O . TYR A 1 191 ? -7.612 1.694 -1.270 1.00 92.62 191 TYR A O 1
ATOM 1386 N N . GLY A 1 192 ? -9.414 1.127 -2.484 1.00 93.25 192 GLY A N 1
ATOM 1387 C CA . GLY A 1 192 ? -10.345 1.177 -1.360 1.00 93.25 192 GLY A CA 1
ATOM 1388 C C . GLY A 1 192 ? -10.487 2.614 -0.869 1.00 93.25 192 GLY A C 1
ATOM 1389 O O . GLY A 1 192 ? -10.582 3.517 -1.699 1.00 93.25 192 GLY A O 1
ATOM 1390 N N . ASP A 1 193 ? -10.459 2.811 0.447 1.00 94.06 193 ASP A N 1
ATOM 1391 C CA . ASP A 1 193 ? -10.502 4.119 1.114 1.00 94.06 193 ASP A CA 1
ATOM 1392 C C . ASP A 1 193 ? -9.196 4.924 0.961 1.00 94.06 193 ASP A C 1
ATOM 1394 O O . ASP A 1 193 ? -9.178 6.125 1.212 1.00 94.06 193 ASP A O 1
ATOM 1398 N N . GLY A 1 194 ? -8.104 4.296 0.510 1.00 95.25 194 GLY A N 1
ATOM 1399 C CA . GLY A 1 194 ? -6.827 4.973 0.306 1.00 95.25 194 GLY A CA 1
ATOM 1400 C C . GLY A 1 194 ? -5.624 4.187 0.807 1.00 95.25 194 GLY A C 1
ATOM 1401 O O . GLY A 1 194 ? -5.715 3.009 1.166 1.00 95.25 194 GLY A O 1
ATOM 1402 N N . GLN A 1 195 ? -4.465 4.840 0.800 1.00 96.44 195 GLN A N 1
ATOM 1403 C CA . GLN A 1 195 ? -3.236 4.261 1.325 1.00 96.44 195 GLN A CA 1
ATOM 1404 C C . GLN A 1 195 ? -3.191 4.387 2.843 1.00 96.44 195 GLN A C 1
ATOM 1406 O O . GLN A 1 195 ? -3.421 5.462 3.380 1.00 96.44 195 GLN A O 1
ATOM 1411 N N . VAL A 1 196 ? -2.868 3.300 3.545 1.00 96.88 196 VAL A N 1
ATOM 1412 C CA . VAL A 1 196 ? -2.690 3.356 5.001 1.00 96.88 196 VAL A CA 1
ATOM 1413 C C . VAL A 1 196 ? -1.601 4.367 5.377 1.00 96.88 196 VAL A C 1
ATOM 1415 O O . VAL A 1 196 ? -0.500 4.330 4.824 1.00 96.88 196 VAL A O 1
ATOM 1418 N N . ASP A 1 197 ? -1.902 5.224 6.350 1.00 96.62 197 ASP A N 1
ATOM 1419 C CA . ASP A 1 197 ? -0.973 6.213 6.892 1.00 96.62 197 ASP A CA 1
ATOM 1420 C C . ASP A 1 197 ? -0.842 6.014 8.410 1.00 96.62 197 ASP A C 1
ATOM 1422 O O . ASP A 1 197 ? -1.813 6.087 9.165 1.00 96.62 197 ASP A O 1
ATOM 1426 N N . ALA A 1 198 ? 0.378 5.718 8.862 1.00 96.00 198 ALA A N 1
ATOM 1427 C CA . ALA A 1 198 ? 0.656 5.448 10.269 1.00 96.00 198 ALA A CA 1
ATOM 1428 C C . ALA A 1 198 ? 0.540 6.702 11.151 1.00 96.00 198 ALA A C 1
ATOM 1430 O O . ALA A 1 198 ? 0.129 6.592 12.304 1.00 96.00 198 ALA A O 1
ATOM 1431 N N . PHE A 1 199 ? 0.904 7.875 10.632 1.00 96.06 199 PHE A N 1
ATOM 1432 C CA . PHE A 1 199 ? 0.874 9.137 11.365 1.00 96.06 199 PHE A CA 1
ATOM 1433 C C . PHE A 1 199 ? -0.566 9.615 11.581 1.00 96.06 199 PHE A C 1
ATOM 1435 O O . PHE A 1 199 ? -0.967 9.905 12.713 1.00 96.06 199 PHE A O 1
ATOM 1442 N N . ASN A 1 200 ? -1.372 9.618 10.522 1.00 96.06 200 ASN A N 1
ATOM 1443 C CA . ASN A 1 200 ? -2.797 9.923 10.585 1.00 96.06 200 ASN A CA 1
ATOM 1444 C C . ASN A 1 200 ? -3.523 8.904 11.465 1.00 96.06 200 ASN A C 1
ATOM 1446 O O . ASN A 1 200 ? -4.346 9.293 12.292 1.00 96.06 200 ASN A O 1
ATOM 1450 N N . ALA A 1 201 ? -3.152 7.620 11.384 1.00 95.25 201 ALA A N 1
ATOM 1451 C CA . ALA A 1 201 ? -3.717 6.581 12.237 1.00 95.25 201 ALA A CA 1
ATOM 1452 C C . ALA A 1 201 ? -3.487 6.842 13.732 1.00 95.25 201 ALA A C 1
ATOM 1454 O O . ALA A 1 201 ? -4.436 6.748 14.505 1.00 95.25 201 ALA A O 1
ATOM 1455 N N . VAL A 1 202 ? -2.265 7.190 14.162 1.00 95.62 202 VAL A N 1
ATOM 1456 C CA . VAL A 1 202 ? -1.973 7.413 15.596 1.00 95.62 202 VAL A CA 1
ATOM 1457 C C . VAL A 1 202 ? -2.442 8.769 16.118 1.00 95.62 202 VAL A C 1
ATOM 1459 O O . VAL A 1 202 ? -2.686 8.899 17.316 1.00 95.62 202 VAL A O 1
ATOM 1462 N N . THR A 1 203 ? -2.581 9.771 15.247 1.00 95.19 203 THR A N 1
ATOM 1463 C CA . THR A 1 203 ? -3.138 11.087 15.611 1.00 95.19 203 THR A CA 1
ATOM 1464 C C . THR A 1 203 ? -4.657 11.156 15.444 1.00 95.19 203 THR A C 1
ATOM 1466 O O . THR A 1 203 ? -5.278 12.100 15.924 1.00 95.19 203 THR A O 1
ATOM 1469 N N . HIS A 1 204 ? -5.255 10.142 14.810 1.00 91.75 204 HIS A N 1
ATOM 1470 C CA . HIS A 1 204 ? -6.659 10.093 14.410 1.00 91.75 204 HIS A CA 1
ATOM 1471 C C . HIS A 1 204 ? -7.082 11.316 13.576 1.00 91.75 204 HIS A C 1
ATOM 1473 O O . HIS A 1 204 ? -8.142 11.908 13.784 1.00 91.75 204 HIS A O 1
ATOM 1479 N N . THR A 1 205 ? -6.218 11.693 12.632 1.00 93.50 205 THR A N 1
ATOM 1480 C CA . THR A 1 205 ? -6.467 12.765 11.661 1.00 93.50 205 THR A CA 1
ATOM 1481 C C . THR A 1 205 ? -6.982 12.155 10.358 1.00 93.50 205 THR A C 1
ATOM 1483 O O . THR A 1 205 ? -6.562 11.063 9.980 1.00 93.50 205 THR A O 1
ATOM 1486 N N . ALA A 1 206 ? -7.911 12.834 9.682 1.00 87.44 206 ALA A N 1
ATOM 1487 C CA . ALA A 1 206 ? -8.394 12.389 8.376 1.00 87.44 206 ALA A CA 1
ATOM 1488 C C . ALA A 1 206 ? -7.261 12.423 7.337 1.00 87.44 206 ALA A C 1
ATOM 1490 O O . ALA A 1 206 ? -6.436 13.334 7.375 1.00 87.44 206 ALA A O 1
ATOM 1491 N N . GLY A 1 207 ? -7.248 11.461 6.412 1.00 77.50 207 GLY A N 1
ATOM 1492 C CA . GLY A 1 207 ? -6.270 11.442 5.322 1.00 77.50 207 GLY A CA 1
ATOM 1493 C C . GLY A 1 207 ? -6.401 12.639 4.373 1.00 77.50 207 GLY A C 1
ATOM 1494 O O . GLY A 1 207 ? -7.473 13.252 4.266 1.00 77.50 207 GLY A O 1
ATOM 1495 N N . HIS A 1 208 ? -5.303 12.977 3.692 1.00 68.50 208 HIS A N 1
ATOM 1496 C CA . HIS A 1 208 ? -5.180 14.170 2.842 1.00 68.50 208 HIS A CA 1
ATOM 1497 C C . HIS A 1 208 ? -4.657 13.867 1.437 1.00 68.50 208 HIS A C 1
ATOM 1499 O O . HIS A 1 208 ? -3.783 12.986 1.291 1.00 68.50 208 HIS A O 1
#